Protein AF-0000000078949604 (afdb_homodimer)

Solvent-accessible surface area (backbone atoms only — not comparable to full-atom values): 16463 Å² total; per-residue (Å²): 130,80,70,76,71,76,78,78,73,69,57,43,30,54,45,29,40,46,41,52,28,78,48,48,69,62,49,49,49,43,42,29,67,28,69,56,21,53,64,53,70,84,24,41,38,33,36,76,48,23,49,36,34,51,37,34,33,69,44,71,85,50,49,61,56,48,57,46,47,39,74,45,79,75,34,92,44,87,53,38,67,62,91,55,42,50,35,31,41,26,39,29,50,61,85,26,44,62,60,48,52,51,50,22,46,77,53,67,42,45,67,74,39,70,76,45,73,48,72,50,85,65,31,33,35,37,38,32,31,34,37,50,98,78,58,38,23,41,29,44,34,24,64,45,73,48,72,73,73,72,75,82,122,131,81,71,75,71,76,78,77,74,68,58,43,29,52,47,28,42,46,43,55,30,79,48,47,67,62,48,51,49,43,42,30,66,27,69,56,21,52,65,52,68,82,25,41,37,33,35,76,50,23,51,37,34,51,37,34,33,68,44,69,84,50,50,63,56,48,57,46,48,39,74,44,79,74,34,91,44,87,53,37,68,62,90,56,42,50,35,30,41,27,39,30,50,61,85,26,44,64,59,49,52,51,50,21,47,74,52,67,42,44,67,74,39,70,75,45,74,48,73,52,84,64,32,32,34,38,37,30,31,34,37,49,99,78,59,37,23,41,29,45,33,24,64,44,72,49,74,73,73,72,75,81,122

Sequence (306 aa):
MNEPTAERRPTFGQAIQVRLVSDLKKSQAYYHTVLGCQVDDWGHAERGGMVVILQQASSPEDIRPNAPAKKRQDYPTEWEGPDHGWDTFIHVQWEDFEPLVEEIREKGGTIAIEPFSDRHGEFEFKNVYIQDPDGYHLVLGAMRKAEASANKRMNEPTAERRPTFGQAIQVRLVSDLKKSQAYYHTVLGCQVDDWGHAERGGMVVILQQASSPEDIRPNAPAKKRQDYPTEWEGPDHGWDTFIHVQWEDFEPLVEEIREKGGTIAIEPFSDRHGEFEFKNVYIQDPDGYHLVLGAMRKAEASANKR

pLDDT: mean 92.61, std 14.42, range [36.72, 98.94]

Foldseek 3Di:
DPPPPPPDDDDDDDDAAEFEDQDLVQQQCCLCQQQVFDADPQQWTDDDPHIYRYDYDPDLVVHDFDAADDFDCPPPWNGGGDPGGADAEDEDEPVCVVVSVVSNVVSPWDFPAPWDWDDIDQKIKIWTWTAGPSGHTYIYMYMDGRDPPPPPD/DPPPPPPDDDDDDDDAAEFEDQDLVQQQCCLCQQQVFDADPQQWTDDDPHIYRYDYDPDLVVHDFDAADDFDCPPPWNGGGDPGGADAEDEDEPVCVVVSVVSNVVSPWDFPADWDWDDIDQKIKIWTWTAGPSGHTYIYMYMDGRDPPPPPD

InterPro domains:
  IPR004360 Glyoxalase/fosfomycin resistance/dioxygenase domain [PF00903] (20-138)
  IPR029068 Glyoxalase/Bleomycin resistance protein/Dihydroxybiphenyl dioxygenase [G3DSA:3.10.180.10] (18-148)
  IPR029068 Glyoxalase/Bleomycin resistance protein/Dihydroxybiphenyl dioxygenase [SSF54593] (21-145)
  IPR037523 Vicinal oxygen chelate (VOC), core domain [PS51819] (11-143)

Nearest PDB structures (foldseek):
  3ey7-assembly1_B  TM=6.352E-01  e=3.459E-08  Vibrio cholerae
  1sqi-assembly1_A  TM=3.705E-01  e=2.646E-04  Rattus norvegicus
  1sqi-assembly1_B  TM=3.670E-01  e=7.298E-04  Rattus norvegicus
  8im2-assembly1_A  TM=3.651E-01  e=6.850E-04  Homo sapiens
  8jbw-assembly1_A-2  TM=3.917E-01  e=3.494E-02  Zymoseptoria tritici

Secondary structure (DSSP, 8-state):
-------PPP----EEEEEEES-HHHHHHHHHHTT--EE-TTSEEEETTEEEEEEEBSSGGG--PPPPBPP-S-SSSS----SS--SEEEE--HHHHHHHHHHHHHTT-EEEEEEEEEEETTEEEEEEEEE-TTSPEEEEEEEEE--------/-------PPP----EEEEEEES-HHHHHHHHHHTT--EE-TTSEEEETTEEEEEEEBSSGGG--PPPPBPP-S-SSSS----SS--SEEEE--HHHHHHHHHHHHHTT-EEEEEEEEEEETTEEEEEEEEE-TTSPEEEEEEEEE--------

Organism: Halalkalibacterium halodurans (strain ATCC BAA-125 / DSM 18197 / FERM 7344 / JCM 9153 / C-125) (NCBI:txid272558)

Radius of gyration: 20.97 Å; Cα contacts (8 Å, |Δi|>4): 653; chains: 2; bounding box: 50×80×60 Å

Structure (mmCIF, N/CA/C/O backbone):
data_AF-0000000078949604-model_v1
#
loop_
_entity.id
_entity.type
_entity.pdbx_description
1 polymer 'BH3932 protein'
#
loop_
_atom_site.group_PDB
_atom_site.id
_atom_site.type_symbol
_atom_site.label_atom_id
_atom_site.label_alt_id
_atom_site.label_comp_id
_atom_site.label_asym_id
_atom_site.label_entity_id
_atom_site.label_seq_id
_atom_site.pdbx_PDB_ins_code
_atom_site.Cartn_x
_atom_site.Cartn_y
_atom_site.Cartn_z
_atom_site.occupancy
_atom_site.B_iso_or_equiv
_atom_site.auth_seq_id
_atom_site.auth_comp_id
_atom_site.auth_asym_id
_atom_site.auth_atom_id
_atom_site.pdbx_PDB_model_num
ATOM 1 N N . MET A 1 1 ? -28.328 27.406 -22.453 1 37.09 1 MET A N 1
ATOM 2 C CA . MET A 1 1 ? -28.672 26.422 -21.438 1 37.09 1 MET A CA 1
ATOM 3 C C . MET A 1 1 ? -27.422 25.781 -20.844 1 37.09 1 MET A C 1
ATOM 5 O O . MET A 1 1 ? -26.594 25.25 -21.578 1 37.09 1 MET A O 1
ATOM 9 N N . ASN A 1 2 ? -26.812 26.312 -19.797 1 40.06 2 ASN A N 1
ATOM 10 C CA . ASN A 1 2 ? -25.609 25.859 -19.109 1 40.06 2 ASN A CA 1
ATOM 11 C C . ASN A 1 2 ? -25.688 24.375 -18.781 1 40.06 2 ASN A C 1
ATOM 13 O O . ASN A 1 2 ? -26.688 23.906 -18.219 1 40.06 2 ASN A O 1
ATOM 17 N N . GLU A 1 3 ? -25.312 23.484 -19.641 1 42.19 3 GLU A N 1
ATOM 18 C CA . GLU A 1 3 ? -25.266 22.062 -19.281 1 42.19 3 GLU A CA 1
ATOM 19 C C . GLU A 1 3 ? -24.922 21.875 -17.812 1 42.19 3 GLU A C 1
ATOM 21 O O . GLU A 1 3 ? -23.953 22.484 -17.312 1 42.19 3 GLU A O 1
ATOM 26 N N . PRO A 1 4 ? -25.828 21.531 -16.953 1 44.41 4 PRO A N 1
ATOM 27 C CA . PRO A 1 4 ? -25.469 21.344 -15.539 1 44.41 4 PRO A CA 1
ATOM 28 C C . PRO A 1 4 ? -24.125 20.625 -15.359 1 44.41 4 PRO A C 1
ATOM 30 O O . PRO A 1 4 ? -23.859 19.641 -16.062 1 44.41 4 PRO A O 1
ATOM 33 N N . THR A 1 5 ? -23 21.266 -15.242 1 50.09 5 THR A N 1
ATOM 34 C CA . THR A 1 5 ? -21.719 20.641 -14.953 1 50.09 5 THR A CA 1
ATOM 35 C C . THR A 1 5 ? -21.891 19.391 -14.102 1 50.09 5 THR A C 1
ATOM 37 O O . THR A 1 5 ? -22.453 19.453 -13 1 50.09 5 THR A O 1
ATOM 40 N N . ALA A 1 6 ? -22.109 18.281 -14.617 1 53.62 6 ALA A N 1
ATOM 41 C CA . ALA A 1 6 ? -22.25 17 -13.945 1 53.62 6 ALA A CA 1
ATOM 42 C C . ALA A 1 6 ? -21.469 16.969 -12.633 1 53.62 6 ALA A C 1
ATOM 44 O O . ALA A 1 6 ? -20.281 17.297 -12.609 1 53.62 6 ALA A O 1
ATOM 45 N N . GLU A 1 7 ? -22.047 17.438 -11.539 1 64.62 7 GLU A N 1
ATOM 46 C CA . GLU A 1 7 ? -21.422 17.562 -10.227 1 64.62 7 GLU A CA 1
ATOM 47 C C . GLU A 1 7 ? -20.516 16.359 -9.93 1 64.62 7 GLU A C 1
ATOM 49 O O . GLU A 1 7 ? -20.969 15.219 -9.93 1 64.62 7 GLU A O 1
ATOM 54 N N . ARG A 1 8 ? -19.266 16.422 -10.094 1 79.88 8 ARG A N 1
ATOM 55 C CA . ARG A 1 8 ? -18.266 15.367 -9.883 1 79.88 8 ARG A CA 1
ATOM 56 C C . ARG A 1 8 ? -18.375 14.797 -8.477 1 79.88 8 ARG A C 1
ATOM 58 O O . ARG A 1 8 ? -18.516 15.539 -7.504 1 79.88 8 ARG A O 1
ATOM 65 N N . ARG A 1 9 ? -18.516 13.445 -8.414 1 90.5 9 ARG A N 1
ATOM 66 C CA . ARG A 1 9 ? -18.578 12.766 -7.125 1 90.5 9 ARG A CA 1
ATOM 67 C C . ARG A 1 9 ? -17.188 12.68 -6.492 1 90.5 9 ARG A C 1
ATOM 69 O O . ARG A 1 9 ? -16.219 12.312 -7.156 1 90.5 9 ARG A O 1
ATOM 76 N N . PRO A 1 10 ? -17.125 13.141 -5.273 1 95.56 10 PRO A N 1
ATOM 77 C CA . PRO A 1 10 ? -15.852 13 -4.574 1 95.56 10 PRO A CA 1
ATOM 78 C C . PRO A 1 10 ? -15.281 11.586 -4.672 1 95.56 10 PRO A C 1
ATOM 80 O O . PRO A 1 10 ? -16.031 10.609 -4.656 1 95.56 10 PRO A O 1
ATOM 83 N N . THR A 1 11 ? -13.953 11.531 -4.844 1 96.06 11 THR A N 1
ATOM 84 C CA . THR A 1 11 ? -13.344 10.219 -4.996 1 96.06 11 THR A CA 1
ATOM 85 C C . THR A 1 11 ? -11.938 10.203 -4.414 1 96.06 11 THR A C 1
ATOM 87 O O . THR A 1 11 ? -11.414 11.242 -4.02 1 96.06 11 THR A O 1
ATOM 90 N N . PHE A 1 12 ? -11.43 8.984 -4.234 1 98.19 12 PHE A N 1
ATOM 91 C CA . PHE A 1 12 ? -10.078 8.766 -3.75 1 98.19 12 PHE A CA 1
ATOM 92 C C . PHE A 1 12 ? -9.07 8.852 -4.895 1 98.19 12 PHE A C 1
ATOM 94 O O . PHE A 1 12 ? -9.32 8.328 -5.98 1 98.19 12 PHE A O 1
ATOM 101 N N . GLY A 1 13 ? -7.965 9.57 -4.648 1 97.06 13 GLY A N 1
ATOM 102 C CA . GLY A 1 13 ? -6.828 9.445 -5.547 1 97.06 13 GLY A CA 1
ATOM 103 C C . GLY A 1 13 ? -6.027 8.172 -5.32 1 97.06 13 GLY A C 1
ATOM 104 O O . GLY A 1 13 ? -6.527 7.219 -4.723 1 97.06 13 GLY A O 1
ATOM 105 N N . GLN A 1 14 ? -4.859 8.148 -5.859 1 95.19 14 GLN A N 1
ATOM 106 C CA . GLN A 1 14 ? -3.984 6.988 -5.727 1 95.19 14 GLN A CA 1
ATOM 107 C C . GLN A 1 14 ? -3.641 6.719 -4.266 1 95.19 14 GLN A C 1
ATOM 109 O O . GLN A 1 14 ? -3.289 7.641 -3.525 1 95.19 14 GLN A O 1
ATOM 114 N N . ALA A 1 15 ? -3.805 5.477 -3.916 1 97.94 15 ALA A N 1
ATOM 115 C CA . ALA A 1 15 ? -3.357 5.051 -2.594 1 97.94 15 ALA A CA 1
ATOM 116 C C . ALA A 1 15 ? -1.87 4.711 -2.602 1 97.94 15 ALA A C 1
ATOM 118 O O . ALA A 1 15 ? -1.388 4.027 -3.506 1 97.94 15 ALA A O 1
ATOM 119 N N . ILE A 1 16 ? -1.191 5.184 -1.611 1 98.75 16 ILE A N 1
ATOM 120 C CA . ILE A 1 16 ? 0.239 4.922 -1.491 1 98.75 16 ILE A CA 1
ATOM 121 C C . ILE A 1 16 ? 0.516 4.145 -0.207 1 98.75 16 ILE A C 1
ATOM 123 O O . ILE A 1 16 ? 0.163 4.594 0.886 1 98.75 16 ILE A O 1
ATOM 127 N N . GLN A 1 17 ? 1.16 2.998 -0.413 1 98.81 17 GLN A N 1
ATOM 128 C CA . GLN A 1 17 ? 1.548 2.176 0.729 1 98.81 17 GLN A CA 1
ATOM 129 C C . GLN A 1 17 ? 2.695 2.82 1.504 1 98.81 17 GLN A C 1
ATOM 131 O O . GLN A 1 17 ? 3.686 3.25 0.912 1 98.81 17 GLN A O 1
ATOM 136 N N . VAL A 1 18 ? 2.506 2.857 2.83 1 98.81 18 VAL A N 1
ATOM 137 C CA . VAL A 1 18 ? 3.576 3.334 3.699 1 98.81 18 VAL A CA 1
ATOM 138 C C . VAL A 1 18 ? 4.352 2.145 4.262 1 98.81 18 VAL A C 1
ATOM 140 O O . VAL A 1 18 ? 3.764 1.223 4.828 1 98.81 18 VAL A O 1
ATOM 143 N N . ARG A 1 19 ? 5.633 2.203 4.117 1 98.81 19 ARG A N 1
ATOM 144 C CA . ARG A 1 19 ? 6.496 1.122 4.582 1 98.81 19 ARG A CA 1
ATOM 145 C C . ARG A 1 19 ? 7.52 1.634 5.59 1 98.81 19 ARG A C 1
ATOM 147 O O . ARG A 1 19 ? 8.312 2.527 5.281 1 98.81 19 ARG A O 1
ATOM 154 N N . LEU A 1 20 ? 7.453 1.104 6.824 1 98.88 20 LEU A N 1
ATOM 155 C CA . LEU A 1 20 ? 8.516 1.379 7.785 1 98.88 20 LEU A CA 1
ATOM 156 C C . LEU A 1 20 ? 9.75 0.531 7.488 1 98.88 20 LEU A C 1
ATOM 158 O O . LEU A 1 20 ? 9.633 -0.676 7.266 1 98.88 20 LEU A O 1
ATOM 162 N N . VAL A 1 21 ? 10.852 1.166 7.523 1 98.88 21 VAL A N 1
ATOM 163 C CA . VAL A 1 21 ? 12.094 0.47 7.211 1 98.88 21 VAL A CA 1
ATOM 164 C C . VAL A 1 21 ? 13.109 0.689 8.328 1 98.88 21 VAL A C 1
ATOM 166 O O . VAL A 1 21 ? 13.039 1.684 9.055 1 98.88 21 VAL A O 1
ATOM 169 N N . SER A 1 22 ? 14.062 -0.201 8.477 1 98.69 22 SER A N 1
ATOM 170 C CA . SER A 1 22 ? 15.023 -0.167 9.578 1 98.69 22 SER A CA 1
ATOM 171 C C . SER A 1 22 ? 16.109 0.876 9.328 1 98.69 22 SER A C 1
ATOM 173 O O . SER A 1 22 ? 16.672 1.428 10.273 1 98.69 22 SER A O 1
ATOM 175 N N . ASP A 1 23 ? 16.5 1.081 8.133 1 98.38 23 ASP A N 1
ATOM 176 C CA . ASP A 1 23 ? 17.484 2.055 7.676 1 98.38 23 ASP A CA 1
ATOM 177 C C . ASP A 1 23 ? 17.016 2.75 6.398 1 98.38 23 ASP A C 1
ATOM 179 O O . ASP A 1 23 ? 17.125 2.188 5.309 1 98.38 23 ASP A O 1
ATOM 183 N N . LEU A 1 24 ? 16.562 3.988 6.516 1 98.44 24 LEU A N 1
ATOM 184 C CA . LEU A 1 24 ? 15.891 4.699 5.43 1 98.44 24 LEU A CA 1
ATOM 185 C C . LEU A 1 24 ? 16.844 4.902 4.254 1 98.44 24 LEU A C 1
ATOM 187 O O . LEU A 1 24 ? 16.469 4.672 3.102 1 98.44 24 LEU A O 1
ATOM 191 N N . LYS A 1 25 ? 18.031 5.32 4.52 1 98.19 25 LYS A N 1
ATOM 192 C CA . LYS A 1 25 ? 18.984 5.582 3.447 1 98.19 25 LYS A CA 1
ATOM 193 C C . LYS A 1 25 ? 19.297 4.309 2.666 1 98.19 25 LYS A C 1
ATOM 195 O O . LYS A 1 25 ? 19.375 4.332 1.437 1 98.19 25 LYS A O 1
ATOM 200 N N . LYS A 1 26 ? 19.5 3.217 3.336 1 98.5 26 LYS A N 1
ATOM 201 C CA . LYS A 1 26 ? 19.75 1.937 2.682 1 98.5 26 LYS A CA 1
ATOM 202 C C . LYS A 1 26 ? 18.562 1.522 1.812 1 98.5 26 LYS A C 1
ATOM 204 O O . LYS A 1 26 ? 18.75 1.049 0.689 1 98.5 26 LYS A O 1
ATOM 209 N N . SER A 1 27 ? 17.406 1.663 2.371 1 98.81 27 SER A N 1
ATOM 210 C CA . SER A 1 27 ? 16.203 1.312 1.61 1 98.81 27 SER A CA 1
ATOM 211 C C . SER A 1 27 ? 16.047 2.213 0.389 1 98.81 27 SER A C 1
ATOM 213 O O . SER A 1 27 ? 15.742 1.733 -0.705 1 98.81 27 SER A O 1
ATOM 215 N N . GLN A 1 28 ? 16.188 3.494 0.578 1 98.69 28 GLN A N 1
ATOM 216 C CA . GLN A 1 28 ? 16.109 4.422 -0.544 1 98.69 28 GLN A CA 1
ATOM 217 C C . GLN A 1 28 ? 17.094 4.047 -1.644 1 98.69 28 GLN A C 1
ATOM 219 O O . GLN A 1 28 ? 16.75 4.062 -2.826 1 98.69 28 GLN A O 1
ATOM 224 N N . ALA A 1 29 ? 18.297 3.703 -1.265 1 98.75 29 ALA A N 1
ATOM 225 C CA . ALA A 1 29 ? 19.328 3.289 -2.229 1 98.75 29 ALA A CA 1
ATOM 226 C C . ALA A 1 29 ? 18.906 2.016 -2.957 1 98.75 29 ALA A C 1
ATOM 228 O O . ALA A 1 29 ? 19.047 1.911 -4.176 1 98.75 29 ALA A O 1
ATOM 229 N N . TYR A 1 30 ? 18.406 1.048 -2.242 1 98.88 30 TYR A N 1
ATOM 230 C CA . TYR A 1 30 ? 17.953 -0.205 -2.836 1 98.88 30 TYR A CA 1
ATOM 231 C C . TYR A 1 30 ? 16.844 0.043 -3.844 1 98.88 30 TYR A C 1
ATOM 233 O O . TYR A 1 30 ? 16.906 -0.437 -4.98 1 98.88 30 TYR A O 1
ATOM 241 N N . TYR A 1 31 ? 15.805 0.805 -3.43 1 98.94 31 TYR A N 1
ATOM 242 C CA . TYR A 1 31 ? 14.664 1.062 -4.309 1 98.94 31 TYR A CA 1
ATOM 243 C C . TYR A 1 31 ? 15.094 1.849 -5.543 1 98.94 31 TYR A C 1
ATOM 245 O O . TYR A 1 31 ? 14.555 1.652 -6.633 1 98.94 31 TYR A O 1
ATOM 253 N N . HIS A 1 32 ? 16.047 2.688 -5.371 1 98.81 32 HIS A N 1
ATOM 254 C CA . HIS A 1 32 ? 16.562 3.459 -6.5 1 98.81 32 HIS A CA 1
ATOM 255 C C . HIS A 1 32 ? 17.406 2.592 -7.422 1 98.81 32 HIS A C 1
ATOM 257 O O . HIS A 1 32 ? 17.109 2.469 -8.609 1 98.81 32 HIS A O 1
ATOM 263 N N . THR A 1 33 ? 18.406 1.891 -6.922 1 98.75 33 THR A N 1
ATOM 264 C CA . THR A 1 33 ? 19.438 1.23 -7.723 1 98.75 33 THR A CA 1
ATOM 265 C C . THR A 1 33 ? 18.953 -0.137 -8.195 1 98.75 33 THR A C 1
ATOM 267 O O . THR A 1 33 ? 19.203 -0.532 -9.336 1 98.75 33 THR A O 1
ATOM 270 N N . VAL A 1 34 ? 18.234 -0.849 -7.355 1 98.81 34 VAL A N 1
ATOM 271 C CA . VAL A 1 34 ? 17.875 -2.23 -7.656 1 98.81 34 VAL A CA 1
ATOM 272 C C . VAL A 1 34 ? 16.516 -2.273 -8.344 1 98.81 34 VAL A C 1
ATOM 274 O O . VAL A 1 34 ? 16.344 -2.943 -9.359 1 98.81 34 VAL A O 1
ATOM 277 N N . LEU A 1 35 ? 15.578 -1.476 -7.793 1 98.62 35 LEU A N 1
ATOM 278 C CA . LEU A 1 35 ? 14.219 -1.555 -8.336 1 98.62 35 LEU A CA 1
ATOM 279 C C . LEU A 1 35 ? 14 -0.49 -9.406 1 98.62 35 LEU A C 1
ATOM 281 O O . LEU A 1 35 ? 12.969 -0.487 -10.078 1 98.62 35 LEU A O 1
ATOM 285 N N . GLY A 1 36 ? 14.898 0.438 -9.523 1 98.38 36 GLY A N 1
ATOM 286 C CA . GLY A 1 36 ? 14.828 1.426 -10.586 1 98.38 36 GLY A CA 1
ATOM 287 C C . GLY A 1 36 ? 13.844 2.543 -10.297 1 98.38 36 GLY A C 1
ATOM 288 O O . GLY A 1 36 ? 13.352 3.195 -11.227 1 98.38 36 GLY A O 1
ATOM 289 N N . CYS A 1 37 ? 13.57 2.807 -9.094 1 98.75 37 CYS A N 1
ATOM 290 C CA . CYS A 1 37 ? 12.625 3.85 -8.719 1 98.75 37 CYS A CA 1
ATOM 291 C C . CYS A 1 37 ? 13.297 5.215 -8.695 1 98.75 37 CYS A C 1
ATOM 293 O O . CYS A 1 37 ? 14.484 5.324 -8.375 1 98.75 37 CYS A O 1
ATOM 295 N N . GLN A 1 38 ? 12.461 6.172 -9.078 1 98.75 38 GLN A N 1
ATOM 296 C CA . GLN A 1 38 ? 12.789 7.516 -8.617 1 98.75 38 GLN A CA 1
ATOM 297 C C . GLN A 1 38 ? 12.477 7.684 -7.133 1 98.75 38 GLN A C 1
ATOM 299 O O . GLN A 1 38 ? 11.375 7.348 -6.684 1 98.75 38 GLN A O 1
ATOM 304 N N . VAL A 1 39 ? 13.453 8.164 -6.395 1 98.62 39 VAL A N 1
ATOM 305 C CA . VAL A 1 39 ? 13.297 8.32 -4.953 1 98.62 39 VAL A CA 1
ATOM 306 C C . VAL A 1 39 ? 13.5 9.789 -4.566 1 98.62 39 VAL A C 1
ATOM 308 O O . VAL A 1 39 ? 14.43 10.438 -5.043 1 98.62 39 VAL A O 1
ATOM 311 N N . ASP A 1 40 ? 12.57 10.336 -3.713 1 97.69 40 ASP A N 1
ATOM 312 C CA . ASP A 1 40 ? 12.719 11.727 -3.312 1 97.69 40 ASP A CA 1
ATOM 313 C C . ASP A 1 40 ? 12.906 11.852 -1.802 1 97.69 40 ASP A C 1
ATOM 315 O O . ASP A 1 40 ? 12.914 10.844 -1.089 1 97.69 40 ASP A O 1
ATOM 319 N N . ASP A 1 41 ? 13.086 13.094 -1.326 1 95.31 41 ASP A N 1
ATOM 320 C CA . ASP A 1 41 ? 13.414 13.336 0.075 1 95.31 41 ASP A CA 1
ATOM 321 C C . ASP A 1 41 ? 12.164 13.273 0.953 1 95.31 41 ASP A C 1
ATOM 323 O O . ASP A 1 41 ? 12.258 13.32 2.182 1 95.31 41 ASP A O 1
ATOM 327 N N . TRP A 1 42 ? 11.023 13.125 0.41 1 94.25 42 TRP A N 1
ATOM 328 C CA . TRP A 1 42 ? 9.789 12.953 1.174 1 94.25 42 TRP A CA 1
ATOM 329 C C . TRP A 1 42 ? 9.57 11.484 1.523 1 94.25 42 TRP A C 1
ATOM 331 O O . TRP A 1 42 ? 8.68 11.156 2.316 1 94.25 42 TRP A O 1
ATOM 341 N N . GLY A 1 43 ? 10.391 10.633 0.923 1 96.62 43 GLY A N 1
ATOM 342 C CA . GLY A 1 43 ? 10.289 9.203 1.188 1 96.62 43 GLY A CA 1
ATOM 343 C C . GLY A 1 43 ? 9.578 8.445 0.089 1 96.62 43 GLY A C 1
ATOM 344 O O . GLY A 1 43 ? 9.359 7.234 0.203 1 96.62 43 GLY A O 1
ATOM 345 N N . HIS A 1 44 ? 9.234 9.109 -1.004 1 98.5 44 HIS A N 1
ATOM 346 C CA . HIS A 1 44 ? 8.547 8.445 -2.104 1 98.5 44 HIS A CA 1
ATOM 347 C C . HIS A 1 44 ? 9.523 7.652 -2.965 1 98.5 44 HIS A C 1
ATOM 349 O O . HIS A 1 44 ? 10.594 8.148 -3.311 1 98.5 44 HIS A O 1
ATOM 355 N N . ALA A 1 45 ? 9.203 6.465 -3.283 1 98.88 45 ALA A N 1
ATOM 356 C CA . ALA A 1 45 ? 9.844 5.656 -4.316 1 98.88 45 ALA A CA 1
ATOM 357 C C . ALA A 1 45 ? 8.852 5.293 -5.418 1 98.88 45 ALA A C 1
ATOM 359 O O . ALA A 1 45 ? 7.84 4.645 -5.16 1 98.88 45 ALA A O 1
ATOM 360 N N . GLU A 1 46 ? 9.211 5.699 -6.664 1 98.69 46 GLU A N 1
ATOM 361 C CA . GLU A 1 46 ? 8.227 5.582 -7.738 1 98.69 46 GLU A CA 1
ATOM 362 C C . GLU A 1 46 ? 8.859 5 -9 1 98.69 46 GLU A C 1
ATOM 364 O O . GLU A 1 46 ? 9.969 5.375 -9.375 1 98.69 46 GLU A O 1
ATOM 369 N N . ARG A 1 47 ? 8.234 4.078 -9.578 1 98.5 47 ARG A N 1
ATOM 370 C CA . ARG A 1 47 ? 8.555 3.557 -10.906 1 98.5 47 ARG A CA 1
ATOM 371 C C . ARG A 1 47 ? 7.289 3.111 -11.633 1 98.5 47 ARG A C 1
ATOM 373 O O . ARG A 1 47 ? 6.613 2.176 -11.203 1 98.5 47 ARG A O 1
ATOM 380 N N . GLY A 1 48 ? 7.039 3.777 -12.797 1 97.56 48 GLY A N 1
ATOM 381 C CA . GLY A 1 48 ? 5.793 3.479 -13.477 1 97.56 48 GLY A CA 1
ATOM 382 C C . GLY A 1 48 ? 4.566 3.758 -12.633 1 97.56 48 GLY A C 1
ATOM 383 O O . GLY A 1 48 ? 4.41 4.859 -12.102 1 97.56 48 GLY A O 1
ATOM 384 N N . GLY A 1 49 ? 3.73 2.771 -12.484 1 97.31 49 GLY A N 1
ATOM 385 C CA . GLY A 1 49 ? 2.514 2.92 -11.703 1 97.31 49 GLY A CA 1
ATOM 386 C C . GLY A 1 49 ? 2.709 2.625 -10.227 1 97.31 49 GLY A C 1
ATOM 387 O O . GLY A 1 49 ? 1.778 2.762 -9.438 1 97.31 49 GLY A O 1
ATOM 388 N N . MET A 1 50 ? 3.891 2.301 -9.836 1 98.19 50 MET A N 1
ATOM 389 C CA . MET A 1 50 ? 4.156 1.97 -8.438 1 98.19 50 MET A CA 1
ATOM 390 C C . MET A 1 50 ? 4.652 3.193 -7.676 1 98.19 50 MET A C 1
ATOM 392 O O . MET A 1 50 ? 5.574 3.875 -8.117 1 98.19 50 MET A O 1
ATOM 396 N N . VAL A 1 51 ? 4.059 3.408 -6.523 1 98.38 51 VAL A N 1
ATOM 397 C CA . VAL A 1 51 ? 4.598 4.363 -5.562 1 98.38 51 VAL A CA 1
ATOM 398 C C . VAL A 1 51 ? 4.469 3.801 -4.148 1 98.38 51 VAL A C 1
ATOM 400 O O . VAL A 1 51 ? 3.447 3.205 -3.801 1 98.38 51 VAL A O 1
ATOM 403 N N . VAL A 1 52 ? 5.504 3.895 -3.389 1 98.81 52 VAL A N 1
ATOM 404 C CA . VAL A 1 52 ? 5.484 3.607 -1.957 1 98.81 52 VAL A CA 1
ATOM 405 C C . VAL A 1 52 ? 6.125 4.762 -1.189 1 98.81 52 VAL A C 1
ATOM 407 O O . VAL A 1 52 ? 6.93 5.516 -1.743 1 98.81 52 VAL A O 1
ATOM 410 N N . ILE A 1 53 ? 5.688 4.949 0.029 1 98.81 53 ILE A N 1
ATOM 411 C CA . ILE A 1 53 ? 6.34 5.879 0.944 1 98.81 53 ILE A CA 1
ATOM 412 C C . ILE A 1 53 ? 7.207 5.105 1.933 1 98.81 53 ILE A C 1
ATOM 414 O O . ILE A 1 53 ? 6.707 4.266 2.682 1 98.81 53 ILE A O 1
ATOM 418 N N . LEU A 1 54 ? 8.484 5.359 1.896 1 98.81 54 LEU A N 1
ATOM 419 C CA . LEU A 1 54 ? 9.43 4.781 2.842 1 98.81 54 LEU A CA 1
ATOM 420 C C . LEU A 1 54 ? 9.641 5.707 4.035 1 98.81 54 LEU A C 1
ATOM 422 O O . LEU A 1 54 ? 9.914 6.898 3.863 1 98.81 54 LEU A O 1
ATOM 426 N N . GLN A 1 55 ? 9.508 5.156 5.223 1 98.69 55 GLN A N 1
ATOM 427 C CA . GLN A 1 55 ? 9.734 5.934 6.438 1 98.69 55 GLN A CA 1
ATOM 428 C C . GLN A 1 55 ? 10.641 5.188 7.41 1 98.69 55 GLN A C 1
ATOM 430 O O . GLN A 1 55 ? 10.555 3.963 7.527 1 98.69 55 GLN A O 1
ATOM 435 N N . GLN A 1 56 ? 11.414 5.934 8.102 1 98.75 56 GLN A N 1
ATOM 436 C CA . GLN A 1 56 ? 12.297 5.348 9.102 1 98.75 56 GLN A CA 1
ATOM 437 C C . GLN A 1 56 ? 11.508 4.832 10.305 1 98.75 56 GLN A C 1
ATOM 439 O O . GLN A 1 56 ? 10.75 5.582 10.922 1 98.75 56 GLN A O 1
ATOM 444 N N . ALA A 1 57 ? 11.734 3.588 10.602 1 98.75 57 ALA A N 1
ATOM 445 C CA . ALA A 1 57 ? 11.109 3.023 11.789 1 98.75 57 ALA A CA 1
ATOM 446 C C . ALA A 1 57 ? 11.766 3.553 13.062 1 98.75 57 ALA A C 1
ATOM 448 O O . ALA A 1 57 ? 12.969 3.846 13.07 1 98.75 57 ALA A O 1
ATOM 449 N N . SER A 1 58 ? 10.969 3.645 14.141 1 98.38 58 SER A N 1
ATOM 450 C CA . SER A 1 58 ? 11.516 4.031 15.438 1 98.38 58 SER A CA 1
ATOM 451 C C . SER A 1 58 ? 12.289 2.885 16.078 1 98.38 58 SER A C 1
ATOM 453 O O . SER A 1 58 ? 13.242 3.111 16.828 1 98.38 58 SER A O 1
ATOM 455 N N . SER A 1 59 ? 11.867 1.657 15.781 1 97.81 59 SER A N 1
ATOM 456 C CA . SER A 1 59 ? 12.477 0.444 16.312 1 97.81 59 SER A CA 1
ATOM 457 C C . SER A 1 59 ? 12.445 -0.687 15.297 1 97.81 59 SER A C 1
ATOM 459 O O . SER A 1 59 ? 11.562 -0.733 14.438 1 97.81 59 SER A O 1
ATOM 461 N N . PRO A 1 60 ? 13.422 -1.591 15.391 1 96.31 60 PRO A N 1
ATOM 462 C CA . PRO A 1 60 ? 13.398 -2.736 14.477 1 96.31 60 PRO A CA 1
ATOM 463 C C . PRO A 1 60 ? 12.109 -3.549 14.578 1 96.31 60 PRO A C 1
ATOM 465 O O . PRO A 1 60 ? 11.695 -4.168 13.602 1 96.31 60 PRO A O 1
ATOM 468 N N . GLU A 1 61 ? 11.492 -3.527 15.734 1 96.69 61 GLU A N 1
ATOM 469 C CA . GLU A 1 61 ? 10.281 -4.301 15.969 1 96.69 61 GLU A CA 1
ATOM 470 C C . GLU A 1 61 ? 9.102 -3.723 15.195 1 96.69 61 GLU A C 1
ATOM 472 O O . GLU A 1 61 ? 8.062 -4.371 15.062 1 96.69 61 GLU A O 1
ATOM 477 N N . ASP A 1 62 ? 9.25 -2.518 14.695 1 98.25 62 ASP A N 1
ATOM 478 C CA . ASP A 1 62 ? 8.188 -1.851 13.953 1 98.25 62 ASP A CA 1
ATOM 479 C C . ASP A 1 62 ? 8.164 -2.303 12.492 1 98.25 62 ASP A C 1
ATOM 481 O O . ASP A 1 62 ? 7.227 -1.994 11.758 1 98.25 62 ASP A O 1
ATOM 485 N N . ILE A 1 63 ? 9.219 -3.021 12.07 1 98.25 63 ILE A N 1
ATOM 486 C CA . ILE A 1 63 ? 9.281 -3.586 10.727 1 98.25 63 ILE A CA 1
ATOM 487 C C . ILE A 1 63 ? 8.461 -4.875 10.664 1 98.25 63 ILE A C 1
ATOM 489 O O . ILE A 1 63 ? 8.836 -5.883 11.266 1 98.25 63 ILE A O 1
ATOM 493 N N . ARG A 1 64 ? 7.41 -4.844 9.844 1 95.5 64 ARG A N 1
ATOM 494 C CA . ARG A 1 64 ? 6.422 -5.91 9.992 1 95.5 64 ARG A CA 1
ATOM 495 C C . ARG A 1 64 ? 5.941 -6.398 8.633 1 95.5 64 ARG A C 1
ATOM 497 O O . ARG A 1 64 ? 4.758 -6.289 8.312 1 95.5 64 ARG A O 1
ATOM 504 N N . PRO A 1 65 ? 6.816 -7.09 7.898 1 98.44 65 PRO A N 1
ATOM 505 C CA . PRO A 1 65 ? 6.332 -7.746 6.68 1 98.44 65 PRO A CA 1
ATOM 506 C C . PRO A 1 65 ? 5.219 -8.75 6.953 1 98.44 65 PRO A C 1
ATOM 508 O O . PRO A 1 65 ? 5.172 -9.344 8.031 1 98.44 65 PRO A O 1
ATOM 511 N N . ASN A 1 66 ? 4.391 -8.93 5.969 1 98.75 66 ASN A N 1
ATOM 512 C CA . ASN A 1 66 ? 3.244 -9.812 6.125 1 98.75 66 ASN A CA 1
ATOM 513 C C . ASN A 1 66 ? 3.676 -11.273 6.246 1 98.75 66 ASN A C 1
ATOM 515 O O . ASN A 1 66 ? 4.586 -11.719 5.543 1 98.75 66 ASN A O 1
ATOM 519 N N . ALA A 1 67 ? 3 -12.008 7.172 1 98.5 67 ALA A N 1
ATOM 520 C CA . ALA A 1 67 ? 3.021 -13.469 7.148 1 98.5 67 ALA A CA 1
ATOM 521 C C . ALA A 1 67 ? 2.176 -14.008 6 1 98.5 67 ALA A C 1
ATOM 523 O O . ALA A 1 67 ? 1.396 -13.273 5.395 1 98.5 67 ALA A O 1
ATOM 524 N N . PRO A 1 68 ? 2.361 -15.297 5.637 1 98.44 68 PRO A N 1
ATOM 525 C CA . PRO A 1 68 ? 1.431 -15.883 4.668 1 98.44 68 PRO A CA 1
ATOM 526 C C . PRO A 1 68 ? -0.025 -15.797 5.121 1 98.44 68 PRO A C 1
ATOM 528 O O . PRO A 1 68 ? -0.317 -15.961 6.309 1 98.44 68 PRO A O 1
ATOM 531 N N . ALA A 1 69 ? -0.877 -15.5 4.223 1 98.56 69 ALA A N 1
ATOM 532 C CA . ALA A 1 69 ? -2.307 -15.43 4.516 1 98.56 69 ALA A CA 1
ATOM 533 C C . ALA A 1 69 ? -2.891 -16.812 4.738 1 98.56 69 ALA A C 1
ATOM 535 O O . ALA A 1 69 ? -2.318 -17.812 4.293 1 98.56 69 ALA A O 1
ATOM 536 N N . LYS A 1 70 ? -4.016 -16.828 5.395 1 98.5 70 LYS A N 1
ATOM 537 C CA . LYS A 1 70 ? -4.773 -18.078 5.508 1 98.5 70 LYS A CA 1
ATOM 538 C C . LYS A 1 70 ? -5.309 -18.516 4.152 1 98.5 70 LYS A C 1
ATOM 540 O O . LYS A 1 70 ? -5.824 -17.703 3.383 1 98.5 70 LYS A O 1
ATOM 545 N N . LYS A 1 71 ? -5.227 -19.781 3.916 1 98 71 LYS A N 1
ATOM 546 C CA . LYS A 1 71 ? -5.832 -20.328 2.701 1 98 71 LYS A CA 1
ATOM 547 C C . LYS A 1 71 ? -7.355 -20.266 2.777 1 98 71 LYS A C 1
ATOM 549 O O . LYS A 1 71 ? -7.934 -20.391 3.861 1 98 71 LYS A O 1
ATOM 554 N N . ARG A 1 72 ? -7.934 -20.031 1.631 1 95.94 72 ARG A N 1
ATOM 555 C CA . ARG A 1 72 ? -9.391 -20.078 1.591 1 95.94 72 ARG A CA 1
ATOM 556 C C . ARG A 1 72 ? -9.883 -20.734 0.305 1 95.94 72 ARG A C 1
ATOM 558 O O . ARG A 1 72 ? -9.195 -20.703 -0.717 1 95.94 72 ARG A O 1
ATOM 565 N N . GLN A 1 73 ? -11.117 -21.25 0.342 1 94.38 73 GLN A N 1
ATOM 566 C CA . GLN A 1 73 ? -11.656 -22.031 -0.777 1 94.38 73 GLN A CA 1
ATOM 567 C C . GLN A 1 73 ? -12.703 -21.234 -1.543 1 94.38 73 GLN A C 1
ATOM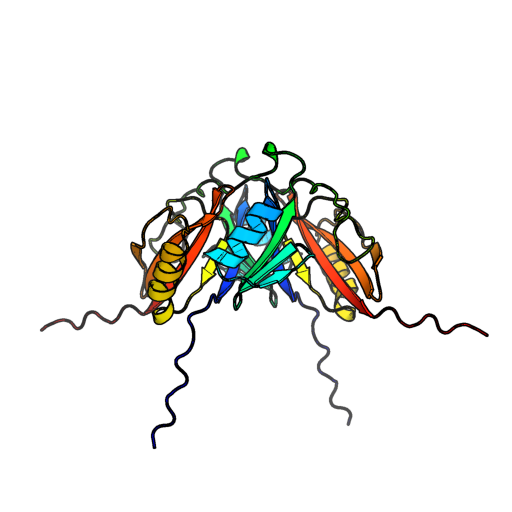 569 O O . GLN A 1 73 ? -13.242 -21.703 -2.543 1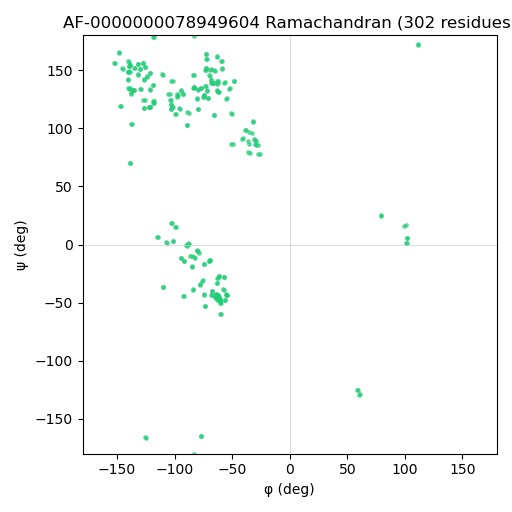 94.38 73 GLN A O 1
ATOM 574 N N . ASP A 1 74 ? -12.93 -20.031 -1.128 1 93.44 74 ASP A N 1
ATOM 575 C CA . ASP A 1 74 ? -14.039 -19.312 -1.735 1 93.44 74 ASP A CA 1
ATOM 576 C C . ASP A 1 74 ? -13.539 -18.281 -2.752 1 93.44 74 ASP A C 1
ATOM 578 O O . ASP A 1 74 ? -14.25 -17.328 -3.088 1 93.44 74 ASP A O 1
ATOM 582 N N . TYR A 1 75 ? -12.312 -18.422 -3.225 1 94.25 75 TYR A N 1
ATOM 583 C CA . TYR A 1 75 ? -11.891 -17.656 -4.391 1 94.25 75 TYR A CA 1
ATOM 584 C C . TYR A 1 75 ? -12.711 -18.031 -5.617 1 94.25 75 TYR A C 1
ATOM 586 O O . TYR A 1 75 ? -13.328 -19.094 -5.656 1 94.25 75 TYR A O 1
ATOM 594 N N . PRO A 1 76 ? -12.695 -17.172 -6.602 1 92.94 76 PRO A N 1
ATOM 595 C CA . PRO A 1 76 ? -13.531 -17.422 -7.777 1 92.94 76 PRO A CA 1
ATOM 596 C C . PRO A 1 76 ? -13.039 -18.609 -8.609 1 92.94 76 PRO A C 1
ATOM 598 O O . PRO A 1 76 ? -13.758 -19.078 -9.492 1 92.94 76 PRO A O 1
ATOM 601 N N . THR A 1 77 ? -11.859 -19.078 -8.367 1 92.44 77 THR A N 1
ATOM 602 C CA . THR A 1 77 ? -11.289 -20.266 -9.016 1 92.44 77 THR A CA 1
ATOM 603 C C . THR A 1 77 ? -10.82 -21.281 -7.984 1 92.44 77 THR A C 1
ATOM 605 O O . THR A 1 77 ? -11.18 -21.188 -6.809 1 92.44 77 THR A O 1
ATOM 608 N N . GLU A 1 78 ? -10.031 -22.25 -8.461 1 92.69 78 GLU A N 1
ATOM 609 C CA . GLU A 1 78 ? -9.5 -23.281 -7.566 1 92.69 78 GLU A CA 1
ATOM 610 C C . GLU A 1 78 ? -8.305 -22.766 -6.773 1 92.69 78 GLU A C 1
ATOM 612 O O . GLU A 1 78 ? -7.801 -23.453 -5.883 1 92.69 78 GLU A O 1
ATOM 617 N N . TRP A 1 79 ? -7.871 -21.562 -7.121 1 92.88 79 TRP A N 1
ATOM 618 C CA . TRP A 1 79 ? -6.789 -20.953 -6.352 1 92.88 79 TRP A CA 1
ATOM 619 C C . TRP A 1 79 ? -7.207 -20.734 -4.902 1 92.88 79 TRP A C 1
ATOM 621 O O . TRP A 1 79 ? -8.336 -20.312 -4.633 1 92.88 79 TRP A O 1
ATOM 631 N N . GLU A 1 80 ? -6.242 -20.984 -3.951 1 95.56 80 GLU A N 1
ATOM 632 C CA . GLU A 1 80 ? -6.598 -20.875 -2.539 1 95.56 80 GLU A CA 1
ATOM 633 C C . GLU A 1 80 ? -5.832 -19.734 -1.866 1 95.56 80 GLU A C 1
ATOM 635 O O . GLU A 1 80 ? -5.895 -19.578 -0.646 1 95.56 80 GLU A O 1
ATOM 640 N N . GLY A 1 81 ? -5.098 -18.969 -2.664 1 94.88 81 GLY A N 1
ATOM 641 C CA . GLY A 1 81 ? -4.277 -17.906 -2.117 1 94.88 81 GLY A CA 1
ATOM 642 C C . GLY A 1 81 ? -2.789 -18.172 -2.236 1 94.88 81 GLY A C 1
ATOM 643 O O . GLY A 1 81 ? -2.379 -19.25 -2.652 1 94.88 81 GLY A O 1
ATOM 644 N N . PRO A 1 82 ? -2.041 -17.234 -1.926 1 95.81 82 PRO A N 1
ATOM 645 C CA . PRO A 1 82 ? -0.593 -17.391 -2.094 1 95.81 82 PRO A CA 1
ATOM 646 C C . PRO A 1 82 ? 0.025 -18.328 -1.065 1 95.81 82 PRO A C 1
ATOM 648 O O . PRO A 1 82 ? -0.437 -18.391 0.076 1 95.81 82 PRO A O 1
ATOM 651 N N . ASP A 1 83 ? 1.077 -18.938 -1.467 1 96.12 83 ASP A N 1
ATOM 652 C CA . ASP A 1 83 ? 1.784 -19.875 -0.59 1 96.12 83 ASP A CA 1
ATOM 653 C C . ASP A 1 83 ? 2.77 -19.125 0.313 1 96.12 83 ASP A C 1
ATOM 655 O O . ASP A 1 83 ? 3.248 -19.688 1.305 1 96.12 83 ASP A O 1
ATOM 659 N N . HIS A 1 84 ? 3.115 -17.938 -0.054 1 97.75 84 HIS A N 1
ATOM 660 C CA . HIS A 1 84 ? 4.098 -17.141 0.667 1 97.75 84 HIS A CA 1
ATOM 661 C C . HIS A 1 84 ? 3.531 -15.781 1.045 1 97.75 84 HIS A C 1
ATOM 663 O O . HIS A 1 84 ? 2.588 -15.297 0.411 1 97.75 84 HIS A O 1
ATOM 669 N N . GLY A 1 85 ? 4.074 -15.234 2.121 1 98.31 85 GLY A N 1
ATOM 670 C CA . GLY A 1 85 ? 3.695 -13.875 2.465 1 98.31 85 GLY A CA 1
ATOM 671 C C . GLY A 1 85 ? 4.09 -12.859 1.405 1 98.31 85 GLY A C 1
ATOM 672 O O . GLY A 1 85 ? 5.168 -12.961 0.815 1 98.31 85 GLY A O 1
ATOM 673 N N . TRP A 1 86 ? 3.211 -11.93 1.126 1 98.69 86 TRP A N 1
ATOM 674 C CA . TRP A 1 86 ? 3.494 -10.828 0.207 1 98.69 86 TRP A CA 1
ATOM 675 C C . TRP A 1 86 ? 2.924 -9.516 0.733 1 98.69 86 TRP A C 1
ATOM 677 O O . TRP A 1 86 ? 1.945 -9.516 1.485 1 98.69 86 TRP A O 1
ATOM 687 N N . ASP A 1 87 ? 3.617 -8.461 0.408 1 98.88 87 ASP A N 1
ATOM 688 C CA . ASP A 1 87 ? 3.268 -7.16 0.962 1 98.88 87 ASP A CA 1
ATOM 689 C C . ASP A 1 87 ? 2.68 -6.246 -0.112 1 98.88 87 ASP A C 1
ATOM 691 O O . ASP A 1 87 ? 1.844 -5.391 0.183 1 98.88 87 ASP A O 1
ATOM 695 N N . THR A 1 88 ? 3.184 -6.355 -1.275 1 98.88 88 THR A N 1
ATOM 696 C CA . THR A 1 88 ? 2.803 -5.539 -2.424 1 98.88 88 THR A CA 1
ATOM 697 C C . THR A 1 88 ? 2.693 -6.398 -3.682 1 98.88 88 THR A C 1
ATOM 699 O O . THR A 1 88 ? 3.564 -7.23 -3.949 1 98.88 88 THR A O 1
ATOM 702 N N . PHE A 1 89 ? 1.632 -6.254 -4.352 1 98.75 89 PHE A N 1
ATOM 703 C CA . PHE A 1 89 ? 1.508 -6.848 -5.676 1 98.75 89 PHE A CA 1
ATOM 704 C C . PHE A 1 89 ? 1.622 -5.785 -6.762 1 98.75 89 PHE A C 1
ATOM 706 O O . PHE A 1 89 ? 0.975 -4.738 -6.68 1 98.75 89 PHE A O 1
ATOM 713 N N . ILE A 1 90 ? 2.445 -6.031 -7.695 1 98.69 90 ILE A N 1
ATOM 714 C CA . ILE A 1 90 ? 2.646 -5.109 -8.812 1 98.69 90 ILE A CA 1
ATOM 715 C C . ILE A 1 90 ? 2.348 -5.82 -10.125 1 98.69 90 ILE A C 1
ATOM 717 O O . ILE A 1 90 ? 3.061 -6.75 -10.516 1 98.69 90 ILE A O 1
ATOM 721 N N . HIS A 1 91 ? 1.404 -5.309 -10.773 1 96.88 91 HIS A N 1
ATOM 722 C CA . HIS A 1 91 ? 1.114 -5.836 -12.102 1 96.88 91 HIS A CA 1
ATOM 723 C C . HIS A 1 91 ? 2.172 -5.402 -13.109 1 96.88 91 HIS A C 1
ATOM 725 O O . HIS A 1 91 ? 2.598 -4.246 -13.109 1 96.88 91 HIS A O 1
ATOM 731 N N . VAL A 1 92 ? 2.566 -6.336 -13.906 1 98.12 92 VAL A N 1
ATOM 732 C CA . VAL A 1 92 ? 3.422 -5.984 -15.031 1 98.12 92 VAL A CA 1
ATOM 733 C C . VAL A 1 92 ? 2.881 -6.625 -16.312 1 98.12 92 VAL A C 1
ATOM 735 O O . VAL A 1 92 ? 2.125 -7.598 -16.25 1 98.12 92 VAL A O 1
ATOM 738 N N . GLN A 1 93 ? 3.221 -6.027 -17.391 1 97 93 GLN A N 1
ATOM 739 C CA . GLN A 1 93 ? 2.85 -6.656 -18.656 1 97 93 GLN A CA 1
ATOM 740 C C . GLN A 1 93 ? 3.582 -7.98 -18.844 1 97 93 GLN A C 1
ATOM 742 O O . GLN A 1 93 ? 4.715 -8.141 -18.391 1 97 93 GLN A O 1
ATOM 747 N N . TRP A 1 94 ? 2.898 -8.852 -19.547 1 96.62 94 TRP A N 1
ATOM 748 C CA . TRP A 1 94 ? 3.459 -10.18 -19.766 1 96.62 94 TRP A CA 1
ATOM 749 C C . TRP A 1 94 ? 4.852 -10.086 -20.391 1 96.62 94 TRP A C 1
ATOM 751 O O . TRP A 1 94 ? 5.785 -10.75 -19.938 1 96.62 94 TRP A O 1
ATOM 761 N N . GLU A 1 95 ? 5.035 -9.219 -21.359 1 96 95 GLU A N 1
ATOM 762 C CA . GLU A 1 95 ? 6.293 -9.094 -22.094 1 96 95 GLU A CA 1
ATOM 763 C C . GLU A 1 95 ? 7.355 -8.398 -21.25 1 96 95 GLU A C 1
ATOM 765 O O . GLU A 1 95 ? 8.547 -8.477 -21.562 1 96 95 GLU A O 1
ATOM 770 N N . ASP A 1 96 ? 6.938 -7.754 -20.219 1 97.94 96 ASP A N 1
ATOM 771 C CA . ASP A 1 96 ? 7.871 -7.008 -19.375 1 97.94 96 ASP A CA 1
ATOM 772 C C . ASP A 1 96 ? 8.391 -7.867 -18.234 1 97.94 96 ASP A C 1
ATOM 774 O O . ASP A 1 96 ? 9.383 -7.52 -17.594 1 97.94 96 ASP A O 1
ATOM 778 N N . PHE A 1 97 ? 7.727 -8.984 -18.016 1 98.38 97 PHE A N 1
ATOM 779 C CA . PHE A 1 97 ? 7.977 -9.781 -16.812 1 98.38 97 PHE A CA 1
ATOM 780 C C . PHE A 1 97 ? 9.43 -10.242 -16.766 1 98.38 97 PHE A C 1
ATOM 782 O O . PHE A 1 97 ? 10.172 -9.883 -15.844 1 98.38 97 PHE A O 1
ATOM 789 N N . GLU A 1 98 ? 9.883 -10.953 -17.703 1 98.06 98 GLU A N 1
ATOM 790 C CA . GLU A 1 98 ? 11.227 -11.531 -17.688 1 98.06 98 GLU A CA 1
ATOM 791 C C . GLU A 1 98 ? 12.297 -10.453 -17.719 1 98.06 98 GLU A C 1
ATOM 793 O O . GLU A 1 98 ? 13.266 -10.5 -16.953 1 98.06 98 GLU A O 1
ATOM 798 N N . PRO A 1 99 ? 12.117 -9.445 -18.609 1 98.25 99 PRO A N 1
ATOM 799 C CA . PRO A 1 99 ? 13.109 -8.359 -18.609 1 98.25 99 PRO A CA 1
ATOM 800 C C . PRO A 1 99 ? 13.234 -7.684 -17.234 1 98.25 99 PRO A C 1
ATOM 802 O O . PRO A 1 99 ? 14.344 -7.336 -16.812 1 98.25 99 PRO A O 1
ATOM 805 N N . LEU A 1 100 ? 12.164 -7.504 -16.578 1 98.62 100 LEU A N 1
ATOM 806 C CA . LEU A 1 100 ? 12.195 -6.855 -15.273 1 98.62 100 LEU A CA 1
ATOM 807 C C . LEU A 1 100 ? 12.906 -7.73 -14.25 1 98.62 100 LEU A C 1
ATOM 809 O O . LEU A 1 100 ? 13.711 -7.238 -13.453 1 98.62 100 LEU A O 1
ATOM 813 N N . VAL A 1 101 ? 12.602 -8.977 -14.273 1 98.69 101 VAL A N 1
ATOM 814 C CA . VAL A 1 101 ? 13.234 -9.906 -13.344 1 98.69 101 VAL A CA 1
ATOM 815 C C . VAL A 1 101 ? 14.75 -9.906 -13.562 1 98.69 101 VAL A C 1
ATOM 817 O O . VAL A 1 101 ? 15.516 -9.82 -12.602 1 98.69 101 VAL A O 1
ATOM 820 N N . GLU A 1 102 ? 15.109 -9.984 -14.781 1 98.5 102 GLU A N 1
ATOM 821 C CA . GLU A 1 102 ? 16.531 -10.016 -15.109 1 98.5 102 GLU A CA 1
ATOM 822 C C . GLU A 1 102 ? 17.219 -8.719 -14.711 1 98.5 102 GLU A C 1
ATOM 824 O O . GLU A 1 102 ? 18.328 -8.734 -14.18 1 98.5 102 GLU A O 1
ATOM 829 N N . GLU A 1 103 ? 16.562 -7.668 -14.992 1 98.38 103 GLU A N 1
ATOM 830 C CA . GLU A 1 103 ? 17.094 -6.367 -14.586 1 98.38 103 GLU A CA 1
ATOM 831 C C . GLU A 1 103 ? 17.344 -6.316 -13.086 1 98.38 103 GLU A C 1
ATOM 833 O O . GLU A 1 103 ? 18.422 -5.91 -12.648 1 98.38 103 GLU A O 1
ATOM 838 N N . ILE A 1 104 ? 16.406 -6.734 -12.312 1 98.62 104 ILE A N 1
ATOM 839 C CA . ILE A 1 104 ? 16.5 -6.672 -10.859 1 98.62 104 ILE A CA 1
ATOM 840 C C . ILE A 1 104 ? 17.578 -7.621 -10.367 1 98.62 104 ILE A C 1
ATOM 842 O O . ILE A 1 104 ? 18.375 -7.27 -9.484 1 98.62 104 ILE A O 1
ATOM 846 N N . ARG A 1 105 ? 17.609 -8.719 -10.977 1 98.44 105 ARG A N 1
ATOM 847 C CA . ARG A 1 105 ? 18.641 -9.695 -10.641 1 98.44 105 ARG A CA 1
ATOM 848 C C . ARG A 1 105 ? 20.031 -9.133 -10.898 1 98.44 105 ARG A C 1
ATOM 850 O O . ARG A 1 105 ? 20.922 -9.203 -10.039 1 98.44 105 ARG A O 1
ATOM 857 N N . GLU A 1 106 ? 20.234 -8.578 -12.008 1 98.44 106 GLU A N 1
ATOM 858 C CA . GLU A 1 106 ? 21.531 -8.047 -12.422 1 98.44 106 GLU A CA 1
ATOM 859 C C . GLU A 1 106 ? 21.984 -6.914 -11.508 1 98.44 106 GLU A C 1
ATOM 861 O O . GLU A 1 106 ? 23.188 -6.723 -11.289 1 98.44 106 GLU A O 1
ATOM 866 N N . LYS A 1 107 ? 21.047 -6.277 -10.992 1 98.62 107 LYS A N 1
ATOM 867 C CA . LYS A 1 107 ? 21.359 -5.125 -10.141 1 98.62 107 LYS A CA 1
ATOM 868 C C . LYS A 1 107 ? 21.531 -5.547 -8.688 1 98.62 107 LYS A C 1
ATOM 870 O O . LYS A 1 107 ? 21.672 -4.695 -7.805 1 98.62 107 LYS A O 1
ATOM 875 N N . GLY A 1 108 ? 21.359 -6.789 -8.445 1 98.38 108 GLY A N 1
ATOM 876 C CA . GLY A 1 108 ? 21.672 -7.305 -7.121 1 98.38 108 GLY A CA 1
ATOM 877 C C . GLY A 1 108 ? 20.438 -7.492 -6.254 1 98.38 108 GLY A C 1
ATOM 878 O O . GLY A 1 108 ? 20.547 -7.645 -5.035 1 98.38 108 GLY A O 1
ATOM 879 N N . GLY A 1 109 ? 19.297 -7.5 -6.887 1 98.69 109 GLY A N 1
ATOM 880 C CA . GLY A 1 109 ? 18.094 -7.742 -6.129 1 98.69 109 GLY A CA 1
ATOM 881 C C . GLY A 1 109 ? 17.984 -9.156 -5.602 1 98.69 109 GLY A C 1
ATOM 882 O O . GLY A 1 109 ? 18.547 -10.086 -6.188 1 98.69 109 GLY A O 1
ATOM 883 N N . THR A 1 110 ? 17.312 -9.297 -4.473 1 98.38 110 THR A N 1
ATOM 884 C CA . THR A 1 110 ? 17.047 -10.617 -3.902 1 98.38 110 THR A CA 1
ATOM 885 C C . THR A 1 110 ? 15.758 -11.211 -4.457 1 98.38 110 THR A C 1
ATOM 887 O O . THR A 1 110 ? 14.68 -10.672 -4.227 1 98.38 110 THR A O 1
ATOM 890 N N . ILE A 1 111 ? 15.922 -12.258 -5.188 1 98.75 111 ILE A N 1
ATOM 891 C CA . ILE A 1 111 ? 14.766 -13.023 -5.621 1 98.75 111 ILE A CA 1
ATOM 892 C C . ILE A 1 111 ? 14.438 -14.094 -4.582 1 98.75 111 ILE A C 1
ATOM 894 O O . ILE A 1 111 ? 15.117 -15.125 -4.504 1 98.75 111 ILE A O 1
ATOM 898 N N . ALA A 1 112 ? 13.461 -13.867 -3.818 1 98.69 112 ALA A N 1
ATOM 899 C CA . ALA A 1 112 ? 13.109 -14.766 -2.719 1 98.69 112 ALA A CA 1
ATOM 900 C C . ALA A 1 112 ? 12.453 -16.047 -3.236 1 98.69 112 ALA A C 1
ATOM 902 O O . ALA A 1 112 ? 12.648 -17.125 -2.676 1 98.69 112 ALA A O 1
ATOM 903 N N . ILE A 1 113 ? 11.562 -15.914 -4.184 1 98.56 113 ILE A N 1
ATOM 904 C CA . ILE A 1 113 ? 10.922 -17.016 -4.895 1 98.56 113 ILE A CA 1
ATOM 905 C C . ILE A 1 113 ? 11.086 -16.812 -6.398 1 98.56 113 ILE A C 1
ATOM 907 O O . ILE A 1 113 ? 10.602 -15.828 -6.953 1 98.56 113 ILE A O 1
ATOM 911 N N . GLU A 1 114 ? 11.773 -17.75 -6.98 1 98.69 114 GLU A N 1
ATOM 912 C CA . GLU A 1 114 ? 12.031 -17.672 -8.414 1 98.69 114 GLU A CA 1
ATOM 913 C C . GLU A 1 114 ? 10.727 -17.641 -9.211 1 98.69 114 GLU A C 1
ATOM 915 O O . GLU A 1 114 ? 9.688 -18.094 -8.719 1 98.69 114 GLU A O 1
ATOM 920 N N . PRO A 1 115 ? 10.82 -17.109 -10.453 1 98.62 115 PRO A N 1
ATOM 921 C CA . PRO A 1 115 ? 9.602 -17.047 -11.266 1 98.62 115 PRO A CA 1
ATOM 922 C C . PRO A 1 115 ? 8.891 -18.391 -11.367 1 98.62 115 PRO A C 1
ATOM 924 O O . PRO A 1 115 ? 9.539 -19.438 -11.539 1 98.62 115 PRO A O 1
ATOM 927 N N . PHE A 1 116 ? 7.645 -18.312 -11.188 1 97.69 116 PHE A N 1
ATOM 928 C CA . PHE A 1 116 ? 6.816 -19.484 -11.375 1 97.69 116 PHE A CA 1
ATOM 929 C C . PHE A 1 116 ? 5.508 -19.125 -12.07 1 97.69 116 PHE A C 1
ATOM 931 O O . PHE A 1 116 ? 5.082 -17.969 -12.047 1 97.69 116 PHE A O 1
ATOM 938 N N . SER A 1 117 ? 4.996 -20.109 -12.742 1 94.56 117 SER A N 1
ATOM 939 C CA . SER A 1 117 ? 3.736 -19.922 -13.453 1 94.56 117 SER A CA 1
ATOM 940 C C . SER A 1 117 ? 2.613 -20.719 -12.797 1 94.56 117 SER A C 1
ATOM 942 O O . SER A 1 117 ? 2.863 -21.75 -12.156 1 94.56 117 SER A O 1
ATOM 944 N N . ASP A 1 118 ? 1.529 -20.141 -12.883 1 89.06 118 ASP A N 1
ATOM 945 C CA . ASP A 1 118 ? 0.316 -20.828 -12.445 1 89.06 118 ASP A CA 1
ATOM 946 C C . ASP A 1 118 ? -0.838 -20.578 -13.406 1 89.06 118 ASP A C 1
ATOM 948 O O . ASP A 1 118 ? -0.762 -19.688 -14.258 1 89.06 118 ASP A O 1
ATOM 952 N N . ARG A 1 119 ? -1.723 -21.484 -13.398 1 89.56 119 ARG A N 1
ATOM 953 C CA . ARG A 1 119 ? -2.936 -21.344 -14.195 1 89.56 119 ARG A CA 1
ATOM 954 C C . ARG A 1 119 ? -4.184 -21.516 -13.336 1 89.56 119 ARG A C 1
ATOM 956 O O . ARG A 1 119 ? -4.254 -22.453 -12.523 1 89.56 119 ARG A O 1
ATOM 963 N N . HIS A 1 120 ? -4.988 -20.562 -13.375 1 84.56 120 HIS A N 1
ATOM 964 C CA . HIS A 1 120 ? -6.301 -20.703 -12.758 1 84.56 120 HIS A CA 1
ATOM 965 C C . HIS A 1 120 ? -7.395 -20.125 -13.656 1 84.56 120 HIS A C 1
ATOM 967 O O . HIS A 1 120 ? -7.223 -19.047 -14.234 1 84.56 120 HIS A O 1
ATOM 973 N N . GLY A 1 121 ? -8.516 -20.906 -13.844 1 84.38 121 GLY A N 1
ATOM 974 C CA . GLY A 1 121 ? -9.539 -20.531 -14.812 1 84.38 121 GLY A CA 1
ATOM 975 C C . GLY A 1 121 ? -9.008 -20.453 -16.234 1 84.38 121 GLY A C 1
ATOM 976 O O . GLY A 1 121 ? -8.367 -21.391 -16.719 1 84.38 121 GLY A O 1
ATOM 977 N N . GLU A 1 122 ? -9.305 -19.312 -16.859 1 89 122 GLU A N 1
ATOM 978 C CA . GLU A 1 122 ? -8.906 -19.141 -18.266 1 89 122 GLU A CA 1
ATOM 979 C C . GLU A 1 122 ? -7.625 -18.312 -18.375 1 89 122 GLU A C 1
ATOM 981 O O . GLU A 1 122 ? -7.242 -17.906 -19.469 1 89 122 GLU A O 1
ATOM 986 N N . PHE A 1 123 ? -6.961 -18.203 -17.188 1 91 123 PHE A N 1
ATOM 987 C CA . PHE A 1 123 ? -5.824 -17.281 -17.219 1 91 123 PHE A CA 1
ATOM 988 C C . PHE A 1 123 ? -4.551 -18 -16.766 1 91 123 PHE A C 1
ATOM 990 O O . PHE A 1 123 ? -4.602 -18.891 -15.922 1 91 123 PHE A O 1
ATOM 997 N N . GLU A 1 124 ? -3.5 -17.594 -17.391 1 94.19 124 GLU A N 1
ATOM 998 C CA . GLU A 1 124 ? -2.152 -17.953 -16.953 1 94.19 124 GLU A CA 1
ATOM 999 C C . GLU A 1 124 ? -1.479 -16.797 -16.234 1 94.19 124 GLU A C 1
ATOM 1001 O O . GLU A 1 124 ? -1.625 -15.633 -16.641 1 94.19 124 GLU A O 1
ATOM 1006 N N . PHE A 1 125 ? -0.752 -17.172 -15.188 1 95.06 125 PHE A N 1
ATOM 1007 C CA . PHE A 1 125 ? -0.086 -16.172 -14.359 1 95.06 125 PHE A CA 1
ATOM 1008 C C . PHE A 1 125 ? 1.397 -16.484 -14.219 1 95.06 125 PHE A C 1
ATOM 1010 O O . PHE A 1 125 ? 1.787 -17.656 -14.203 1 95.06 125 PHE A O 1
ATOM 1017 N N . LYS A 1 126 ? 2.178 -15.484 -14.219 1 97.19 126 LYS A N 1
ATOM 1018 C CA . LYS A 1 126 ? 3.562 -15.555 -13.758 1 97.19 126 LYS A CA 1
ATOM 1019 C C . LYS A 1 126 ? 3.793 -14.633 -12.562 1 97.19 126 LYS A C 1
ATOM 1021 O O . LYS A 1 126 ? 3.287 -13.508 -12.531 1 97.19 126 LYS A O 1
ATOM 1026 N N . ASN A 1 127 ? 4.508 -15.164 -11.625 1 98.38 127 ASN A N 1
ATOM 1027 C CA . ASN A 1 127 ? 4.859 -14.359 -10.461 1 98.38 127 ASN A CA 1
ATOM 1028 C C . ASN A 1 127 ? 6.328 -14.531 -10.086 1 98.38 127 ASN A C 1
ATOM 1030 O O . ASN A 1 127 ? 6.934 -15.562 -10.375 1 98.38 127 ASN A O 1
ATOM 1034 N N . VAL A 1 128 ? 6.871 -13.562 -9.508 1 98.88 128 VAL A N 1
ATOM 1035 C CA . VAL A 1 128 ? 8.172 -13.602 -8.852 1 98.88 128 VAL A CA 1
ATOM 1036 C C . VAL A 1 128 ? 8.133 -12.789 -7.566 1 98.88 128 VAL A C 1
ATOM 1038 O O . VAL A 1 128 ? 7.445 -11.766 -7.496 1 98.88 128 VAL A O 1
ATOM 1041 N N . TYR A 1 129 ? 8.797 -13.273 -6.555 1 98.88 129 TYR A N 1
ATOM 1042 C CA . TYR A 1 129 ? 8.891 -12.531 -5.297 1 98.88 129 TYR A CA 1
ATOM 1043 C C . TYR A 1 129 ? 10.25 -11.867 -5.16 1 98.88 129 TYR A C 1
ATOM 1045 O O . TYR A 1 129 ? 11.273 -12.539 -5.043 1 98.88 129 TYR A O 1
ATOM 1053 N N . ILE A 1 130 ? 10.203 -10.555 -5.125 1 98.88 130 ILE A N 1
ATOM 1054 C CA . ILE A 1 130 ? 11.383 -9.75 -4.828 1 98.88 130 ILE A CA 1
ATOM 1055 C C . ILE A 1 130 ? 11.375 -9.344 -3.355 1 98.88 130 ILE A C 1
ATOM 1057 O O . ILE A 1 130 ? 10.375 -8.82 -2.855 1 98.88 130 ILE A O 1
ATOM 1061 N N . GLN A 1 131 ? 12.461 -9.641 -2.697 1 98.88 131 GLN A N 1
ATOM 1062 C CA . GLN A 1 131 ? 12.547 -9.281 -1.285 1 98.88 131 GLN A CA 1
ATOM 1063 C C . GLN A 1 131 ? 13.414 -8.047 -1.076 1 98.88 131 GLN A C 1
ATOM 1065 O O . GLN A 1 131 ? 14.562 -8.008 -1.516 1 98.88 131 GLN A O 1
ATOM 1070 N N . ASP A 1 132 ? 12.844 -7.035 -0.438 1 98.81 132 ASP A N 1
ATOM 1071 C CA . ASP A 1 132 ? 13.625 -5.828 -0.208 1 98.81 132 ASP A CA 1
ATOM 1072 C C . ASP A 1 132 ? 14.508 -5.973 1.032 1 98.81 132 ASP A C 1
ATOM 1074 O O . ASP A 1 132 ? 14.5 -7.016 1.688 1 98.81 132 ASP A O 1
ATOM 1078 N N . PRO A 1 133 ? 15.297 -5.012 1.437 1 98.69 133 PRO A N 1
ATOM 1079 C CA . PRO A 1 133 ? 16.281 -5.152 2.506 1 98.69 133 PRO A CA 1
ATOM 1080 C C . PRO A 1 133 ? 15.656 -5.492 3.854 1 98.69 133 PRO A C 1
ATOM 1082 O O . PRO A 1 133 ? 16.328 -6.055 4.727 1 98.69 133 PRO A O 1
ATOM 1085 N N . ASP A 1 134 ? 14.422 -5.129 4.109 1 98.81 134 ASP A N 1
ATOM 1086 C CA . ASP A 1 134 ? 13.797 -5.34 5.41 1 98.81 134 ASP A CA 1
ATOM 1087 C C . ASP A 1 134 ? 12.859 -6.547 5.383 1 98.81 134 ASP A C 1
ATOM 1089 O O . ASP A 1 134 ? 12.109 -6.781 6.332 1 98.81 134 ASP A O 1
ATOM 1093 N N . GLY A 1 135 ? 12.781 -7.25 4.258 1 98.69 135 GLY A N 1
ATOM 1094 C CA . GLY A 1 135 ? 12.062 -8.508 4.215 1 98.69 135 GLY A CA 1
ATOM 1095 C C . GLY A 1 135 ? 10.68 -8.391 3.59 1 98.69 135 GLY A C 1
ATOM 1096 O O . GLY A 1 135 ? 9.938 -9.367 3.529 1 98.69 135 GLY A O 1
ATOM 1097 N N . TYR A 1 136 ? 10.312 -7.215 3.146 1 98.81 136 TYR A N 1
ATOM 1098 C CA . TYR A 1 136 ? 9.055 -7.07 2.424 1 98.81 136 TYR A CA 1
ATOM 1099 C C . TYR A 1 136 ? 9.125 -7.762 1.068 1 98.81 136 TYR A C 1
ATOM 1101 O O . TYR A 1 136 ? 10.141 -7.688 0.376 1 98.81 136 TYR A O 1
ATOM 1109 N N . HIS A 1 137 ? 8.031 -8.367 0.712 1 98.88 137 HIS A N 1
ATOM 1110 C CA . HIS A 1 137 ? 7.965 -9.008 -0.596 1 98.88 137 HIS A CA 1
ATOM 1111 C C . HIS A 1 137 ? 7.16 -8.164 -1.58 1 98.88 137 HIS A C 1
ATOM 1113 O O . HIS A 1 137 ? 5.988 -7.871 -1.334 1 98.88 137 HIS A O 1
ATOM 1119 N N . LEU A 1 138 ? 7.766 -7.773 -2.641 1 98.88 138 LEU A N 1
ATOM 1120 C CA . LEU A 1 138 ? 7.113 -7.234 -3.832 1 98.88 138 LEU A CA 1
ATOM 1121 C C . LEU A 1 138 ? 6.91 -8.328 -4.875 1 98.88 138 LEU A C 1
ATOM 1123 O O . LEU A 1 138 ? 7.879 -8.898 -5.383 1 98.88 138 LEU A O 1
ATOM 1127 N N . VAL A 1 139 ? 5.707 -8.578 -5.16 1 98.88 139 VAL A N 1
ATOM 1128 C CA . VAL A 1 139 ? 5.398 -9.625 -6.133 1 98.88 139 VAL A CA 1
ATOM 1129 C C . VAL A 1 139 ? 5.102 -8.992 -7.492 1 98.88 139 VAL A C 1
ATOM 1131 O O . VAL A 1 139 ? 4.133 -8.242 -7.641 1 98.88 139 VAL A O 1
ATOM 1134 N N . LEU A 1 140 ? 5.969 -9.227 -8.406 1 98.81 140 LEU A N 1
ATOM 1135 C CA . LEU A 1 140 ? 5.621 -8.898 -9.789 1 98.81 140 LEU A CA 1
ATOM 1136 C C . LEU A 1 140 ? 4.75 -9.984 -10.406 1 98.81 140 LEU A C 1
ATOM 1138 O O . LEU A 1 140 ? 5.094 -11.164 -10.352 1 98.81 140 LEU A O 1
AT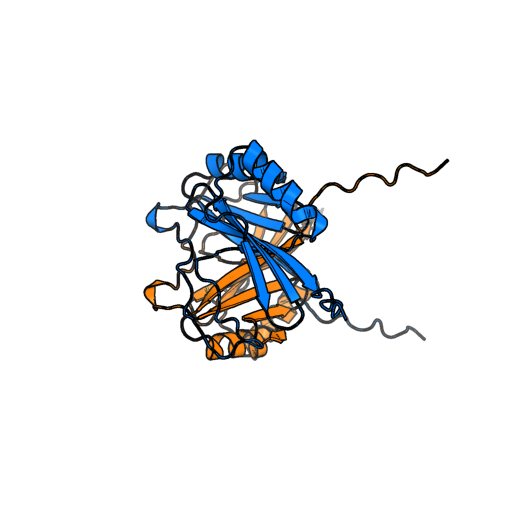OM 1142 N N . GLY A 1 141 ? 3.676 -9.562 -10.891 1 98.12 141 GLY A N 1
ATOM 1143 C CA . GLY A 1 141 ? 2.748 -10.516 -11.469 1 98.12 141 GLY A CA 1
ATOM 1144 C C . GLY A 1 141 ? 2.279 -10.133 -12.859 1 98.12 141 GLY A C 1
ATOM 1145 O O . GLY A 1 141 ? 1.95 -8.969 -13.102 1 98.12 141 GLY A O 1
ATOM 1146 N N . ALA A 1 142 ? 2.285 -11.062 -13.773 1 97.88 142 ALA A N 1
ATOM 1147 C CA . ALA A 1 142 ? 1.742 -10.914 -15.117 1 97.88 142 ALA A CA 1
ATOM 1148 C C . ALA A 1 142 ? 0.653 -11.945 -15.391 1 97.88 142 ALA A C 1
ATOM 1150 O O . ALA A 1 142 ? 0.68 -13.047 -14.836 1 97.88 142 ALA A O 1
ATOM 1151 N N . MET A 1 143 ? -0.241 -11.516 -16.172 1 95.44 143 MET A N 1
ATOM 1152 C CA . MET A 1 143 ? -1.345 -12.422 -16.484 1 95.44 143 MET A CA 1
ATOM 1153 C C . MET A 1 143 ? -1.731 -12.312 -17.953 1 95.44 143 MET A C 1
ATOM 1155 O O . MET A 1 143 ? -1.593 -11.25 -18.562 1 95.44 143 MET A O 1
ATOM 1159 N N . ARG A 1 144 ? -2.191 -13.422 -18.5 1 94.38 144 ARG A N 1
ATOM 1160 C CA . ARG A 1 144 ? -2.738 -13.461 -19.859 1 94.38 144 ARG A CA 1
ATOM 1161 C C . ARG A 1 144 ? -3.775 -14.57 -20 1 94.38 144 ARG A C 1
ATOM 1163 O O . ARG A 1 144 ? -3.844 -15.477 -19.156 1 94.38 144 ARG A O 1
ATOM 1170 N N . LYS A 1 145 ? -4.66 -14.375 -20.984 1 91.31 145 LYS A N 1
ATOM 1171 C CA . LYS A 1 145 ? -5.582 -15.469 -21.281 1 91.31 145 LYS A CA 1
ATOM 1172 C C . LYS A 1 145 ? -4.832 -16.703 -21.766 1 91.31 145 LYS A C 1
ATOM 1174 O O . LYS A 1 145 ? -3.918 -16.594 -22.594 1 91.31 145 LYS A O 1
ATOM 1179 N N . ALA A 1 146 ? -5.258 -17.797 -21.141 1 85.06 146 ALA A N 1
ATOM 1180 C CA . ALA A 1 146 ? -4.605 -19.047 -21.531 1 85.06 146 ALA A CA 1
ATOM 1181 C C . ALA A 1 146 ? -4.93 -19.406 -22.984 1 85.06 146 ALA A C 1
ATOM 1183 O O . ALA A 1 146 ? -6.059 -19.219 -23.438 1 85.06 146 ALA A O 1
ATOM 1184 N N . GLU A 1 147 ? -3.947 -19.344 -23.828 1 72.44 147 GLU A N 1
ATOM 1185 C CA . GLU A 1 147 ? -4.18 -19.75 -25.203 1 72.44 147 GLU A CA 1
ATOM 1186 C C . GLU A 1 147 ? -4.84 -21.125 -25.266 1 72.44 147 GLU A C 1
ATOM 1188 O O . GLU A 1 147 ? -4.52 -22 -24.469 1 72.44 147 GLU A O 1
ATOM 1193 N N . ALA A 1 148 ? -6.184 -21.141 -25.766 1 59.97 148 ALA A N 1
ATOM 1194 C CA . ALA A 1 148 ? -6.875 -22.406 -26 1 59.97 148 ALA A CA 1
ATOM 1195 C C . ALA A 1 148 ? -5.906 -23.469 -26.5 1 59.97 148 ALA A C 1
ATOM 1197 O O . ALA A 1 148 ? -5.078 -23.219 -27.375 1 59.97 148 ALA A O 1
ATOM 1198 N N . SER A 1 149 ? -5.414 -24.312 -25.547 1 53.62 149 SER A N 1
ATOM 1199 C CA . SER A 1 149 ? -4.66 -25.438 -26.109 1 53.62 149 SER A CA 1
ATOM 1200 C C . SER A 1 149 ? -5.199 -25.844 -27.484 1 53.62 149 SER A C 1
ATOM 1202 O O . SER A 1 149 ? -6.398 -26.078 -27.641 1 53.62 149 SER A O 1
ATOM 1204 N N . ALA A 1 150 ? -4.777 -25.375 -28.578 1 46.5 150 ALA A N 1
ATOM 1205 C CA . ALA A 1 150 ? -5.125 -26 -29.859 1 46.5 150 ALA A CA 1
ATOM 1206 C C . ALA A 1 150 ? -5.191 -27.531 -29.719 1 46.5 150 ALA A C 1
ATOM 1208 O O . ALA A 1 150 ? -4.215 -28.156 -29.312 1 46.5 150 ALA A O 1
ATOM 1209 N N . ASN A 1 151 ? -6.25 -28.188 -29.391 1 43.94 151 ASN A N 1
ATOM 1210 C CA . ASN A 1 151 ? -6.453 -29.609 -29.625 1 43.94 151 ASN A CA 1
ATOM 1211 C C . ASN A 1 151 ? -5.656 -30.094 -30.844 1 43.94 151 ASN A C 1
ATOM 1213 O O . ASN A 1 151 ? -5.926 -29.688 -31.969 1 43.94 151 ASN A O 1
ATOM 1217 N N . LYS A 1 152 ? -4.328 -30.328 -30.781 1 42.97 152 LYS A N 1
ATOM 1218 C CA . LYS A 1 152 ? -3.76 -31.266 -31.75 1 42.97 152 LYS A CA 1
ATOM 1219 C C . LYS A 1 152 ? -4.727 -32.406 -32.031 1 42.97 152 LYS A C 1
ATOM 1221 O O . LYS A 1 152 ? -4.965 -33.281 -31.188 1 42.97 152 LYS A O 1
ATOM 1226 N N . ARG A 1 153 ? -5.77 -32.188 -32.906 1 36.72 153 ARG A N 1
ATOM 1227 C CA . ARG A 1 153 ? -6.137 -33.375 -33.688 1 36.72 153 ARG A CA 1
ATOM 1228 C C . ARG A 1 153 ? -4.953 -33.875 -34.5 1 36.72 153 ARG A C 1
ATOM 1230 O O . ARG A 1 153 ? -4.172 -33.094 -35.031 1 36.72 153 ARG A O 1
ATOM 1237 N N . MET B 1 1 ? 10.109 3.432 -44.656 1 38.09 1 MET B N 1
ATOM 1238 C CA . MET B 1 1 ? 11.047 3.418 -43.531 1 38.09 1 MET B CA 1
ATOM 1239 C C . MET B 1 1 ? 10.312 3.188 -42.219 1 38.09 1 MET B C 1
ATOM 1241 O O . MET B 1 1 ? 9.375 3.918 -41.875 1 38.09 1 MET B O 1
ATOM 1245 N N . ASN B 1 2 ? 10.133 1.953 -41.75 1 40.84 2 ASN B N 1
ATOM 1246 C CA . ASN B 1 2 ? 9.453 1.534 -40.531 1 40.84 2 ASN B CA 1
ATOM 1247 C C . ASN B 1 2 ? 9.969 2.297 -39.312 1 40.84 2 ASN B C 1
ATOM 1249 O O . ASN B 1 2 ? 11.18 2.389 -39.094 1 40.84 2 ASN B O 1
ATOM 1253 N N . GLU B 1 3 ? 9.445 3.436 -39 1 42.78 3 GLU B N 1
ATOM 1254 C CA . GLU B 1 3 ? 9.844 4.121 -37.75 1 42.78 3 GLU B CA 1
ATOM 1255 C C . GLU B 1 3 ? 10.203 3.121 -36.656 1 42.78 3 GLU B C 1
ATOM 1257 O O . GLU B 1 3 ? 9.453 2.172 -36.406 1 42.78 3 GLU B O 1
ATOM 1262 N N . PRO B 1 4 ? 11.453 2.934 -36.312 1 44.81 4 PRO B N 1
ATOM 1263 C CA . PRO B 1 4 ? 11.773 1.985 -35.25 1 44.81 4 PRO B CA 1
ATOM 1264 C C . PRO B 1 4 ? 10.805 2.076 -34.062 1 44.81 4 PRO B C 1
ATOM 1266 O O . PRO B 1 4 ? 10.477 3.176 -33.625 1 44.81 4 PRO B O 1
ATOM 1269 N N . THR B 1 5 ? 9.727 1.35 -34 1 50.38 5 THR B N 1
ATOM 1270 C CA . THR B 1 5 ? 8.836 1.303 -32.844 1 50.38 5 THR B CA 1
ATOM 1271 C C . THR B 1 5 ? 9.609 1.562 -31.562 1 50.38 5 THR B C 1
ATOM 1273 O O . THR B 1 5 ? 10.555 0.837 -31.234 1 50.38 5 THR B O 1
ATOM 1276 N N . ALA B 1 6 ? 9.773 2.723 -31.125 1 53.66 6 ALA B N 1
ATOM 1277 C CA . ALA B 1 6 ? 10.453 3.121 -29.891 1 53.66 6 ALA B CA 1
ATOM 1278 C C . ALA B 1 6 ? 10.344 2.027 -28.828 1 53.66 6 ALA B C 1
ATOM 1280 O O . ALA B 1 6 ? 9.25 1.549 -28.531 1 53.66 6 ALA B O 1
ATOM 1281 N N . GLU B 1 7 ? 11.227 1.039 -28.828 1 64 7 GLU B N 1
ATOM 1282 C CA . GLU B 1 7 ? 11.234 -0.125 -27.938 1 64 7 GLU B CA 1
ATOM 1283 C C . GLU B 1 7 ? 10.812 0.254 -26.531 1 64 7 GLU B C 1
ATOM 1285 O O . GLU B 1 7 ? 11.438 1.105 -25.891 1 64 7 GLU B O 1
ATOM 1290 N N . ARG B 1 8 ? 9.633 0.067 -26.109 1 79.81 8 ARG B N 1
ATOM 1291 C CA . ARG B 1 8 ? 9.062 0.396 -24.812 1 79.81 8 ARG B CA 1
ATOM 1292 C C . ARG B 1 8 ? 9.867 -0.238 -23.688 1 79.81 8 ARG B C 1
ATOM 1294 O O . ARG B 1 8 ? 10.258 -1.405 -23.766 1 79.81 8 ARG B O 1
ATOM 1301 N N . ARG B 1 9 ? 10.32 0.632 -22.719 1 90.44 9 ARG B N 1
ATOM 1302 C CA . ARG B 1 9 ? 11.062 0.143 -21.562 1 90.44 9 ARG B CA 1
ATOM 1303 C C . ARG B 1 9 ? 10.133 -0.55 -20.578 1 90.44 9 ARG B C 1
ATOM 1305 O O . ARG B 1 9 ? 9.062 -0.03 -20.25 1 90.44 9 ARG B O 1
ATOM 1312 N N . PRO B 1 10 ? 10.508 -1.755 -20.25 1 95.56 10 PRO B N 1
ATOM 1313 C CA . PRO B 1 10 ? 9.711 -2.439 -19.219 1 95.56 10 PRO B CA 1
ATOM 1314 C C . PRO B 1 10 ? 9.453 -1.569 -17.984 1 95.56 10 PRO B C 1
ATOM 1316 O O . PRO B 1 10 ? 10.32 -0.789 -17.594 1 95.56 10 PRO B O 1
ATOM 1319 N N . THR B 1 11 ? 8.234 -1.688 -17.453 1 96.12 11 THR B N 1
ATOM 1320 C CA . THR B 1 11 ? 7.902 -0.845 -16.312 1 96.12 11 THR B CA 1
ATOM 1321 C C . THR B 1 11 ? 6.926 -1.556 -15.383 1 96.12 11 THR B C 1
ATOM 1323 O O . THR B 1 11 ? 6.422 -2.633 -15.703 1 96.12 11 THR B O 1
ATOM 1326 N N . PHE B 1 12 ? 6.82 -1.001 -14.18 1 98.19 12 PHE B N 1
ATOM 1327 C CA . PHE B 1 12 ? 5.887 -1.499 -13.18 1 98.19 12 PHE B CA 1
ATOM 1328 C C . PHE B 1 12 ? 4.492 -0.921 -13.398 1 98.19 12 PHE B C 1
ATOM 1330 O O . PHE B 1 12 ? 4.352 0.265 -13.703 1 98.19 12 PHE B O 1
ATOM 1337 N N . GLY B 1 13 ? 3.473 -1.793 -13.312 1 97.19 13 GLY B N 1
ATOM 1338 C CA . GLY B 1 13 ? 2.113 -1.289 -13.203 1 97.19 13 GLY B CA 1
ATOM 1339 C C . GLY B 1 13 ? 1.773 -0.794 -11.805 1 97.19 13 GLY B C 1
ATOM 1340 O O . GLY B 1 13 ? 2.668 -0.493 -11.016 1 97.19 13 GLY B O 1
ATOM 1341 N N . GLN B 1 14 ? 0.517 -0.631 -11.57 1 95.31 14 GLN B N 1
ATOM 1342 C CA . GLN B 1 14 ? 0.049 -0.153 -10.273 1 95.31 14 GLN B CA 1
ATOM 1343 C C . GLN B 1 14 ? 0.428 -1.125 -9.156 1 95.31 14 GLN B C 1
ATOM 1345 O O . GLN B 1 14 ? 0.238 -2.336 -9.289 1 95.31 14 GLN B O 1
ATOM 1350 N N . ALA B 1 15 ? 0.985 -0.542 -8.141 1 98 15 ALA B N 1
ATOM 1351 C CA . ALA B 1 15 ? 1.252 -1.332 -6.941 1 98 15 ALA B CA 1
ATOM 1352 C C . ALA B 1 15 ? 0.013 -1.418 -6.055 1 98 15 ALA B C 1
ATOM 1354 O O . ALA B 1 15 ? -0.66 -0.412 -5.82 1 98 15 ALA B O 1
ATOM 1355 N N . ILE B 1 16 ? -0.245 -2.588 -5.586 1 98.75 16 ILE B N 1
ATOM 1356 C CA . ILE B 1 16 ? -1.394 -2.809 -4.715 1 98.75 16 ILE B CA 1
ATOM 1357 C C . ILE B 1 16 ? -0.919 -3.307 -3.352 1 98.75 16 ILE B C 1
ATOM 1359 O O . ILE B 1 16 ? -0.235 -4.328 -3.262 1 98.75 16 ILE B O 1
ATOM 1363 N N . GLN B 1 17 ? -1.337 -2.551 -2.344 1 98.81 17 GLN B N 1
ATOM 1364 C CA . GLN B 1 17 ? -1.013 -2.943 -0.976 1 98.81 17 GLN B CA 1
ATOM 1365 C C . GLN B 1 17 ? -1.822 -4.164 -0.545 1 98.81 17 GLN B C 1
ATOM 1367 O O . GLN B 1 17 ? -3.037 -4.211 -0.749 1 98.81 17 GLN B O 1
ATOM 1372 N N . VAL B 1 18 ? -1.101 -5.113 0.053 1 98.81 18 VAL B N 1
ATOM 1373 C CA . VAL B 1 18 ? -1.771 -6.277 0.621 1 98.81 18 VAL B CA 1
ATOM 1374 C C . VAL B 1 18 ? -1.967 -6.082 2.123 1 98.81 18 VAL B C 1
ATOM 1376 O O . VAL B 1 18 ? -1.013 -5.785 2.846 1 98.81 18 VAL B O 1
ATOM 1379 N N . ARG B 1 19 ? -3.158 -6.281 2.561 1 98.81 19 ARG B N 1
ATOM 1380 C CA . ARG B 1 19 ? -3.49 -6.109 3.973 1 98.81 19 ARG B CA 1
ATOM 1381 C C . ARG B 1 19 ? -4.055 -7.398 4.562 1 98.81 19 ARG B C 1
ATOM 1383 O O . ARG B 1 19 ? -5.07 -7.914 4.086 1 98.81 19 ARG B O 1
ATOM 1390 N N . LEU B 1 20 ? -3.35 -7.941 5.559 1 98.88 20 LEU B N 1
ATOM 1391 C CA . LEU B 1 20 ? -3.926 -9.047 6.32 1 98.88 20 LEU B CA 1
ATOM 1392 C C . LEU B 1 20 ? -4.961 -8.531 7.32 1 98.88 20 LEU B C 1
ATOM 1394 O O . LEU B 1 20 ? -4.707 -7.566 8.047 1 98.88 20 LEU B O 1
ATOM 1398 N N . VAL B 1 21 ? -6.051 -9.195 7.348 1 98.88 21 VAL B N 1
ATOM 1399 C CA . VAL B 1 21 ? -7.133 -8.766 8.227 1 98.88 21 VAL B CA 1
ATOM 1400 C C . VAL B 1 21 ? -7.586 -9.938 9.094 1 98.88 21 VAL B C 1
ATOM 1402 O O . VAL B 1 21 ? -7.418 -11.102 8.711 1 98.88 21 VAL B O 1
ATOM 1405 N N . SER B 1 22 ? -8.18 -9.672 10.227 1 98.69 22 SER B N 1
ATOM 1406 C CA . SER B 1 22 ? -8.562 -10.695 11.195 1 98.69 22 SER B CA 1
ATOM 1407 C C . SER B 1 22 ? -9.836 -11.414 10.766 1 98.69 22 SER B C 1
ATOM 1409 O O . SER B 1 22 ? -10.031 -12.586 11.102 1 98.69 22 SER B O 1
ATOM 1411 N N . ASP B 1 23 ? -10.742 -10.742 10.148 1 98.31 23 ASP B N 1
ATOM 1412 C CA . ASP B 1 23 ? -12.008 -11.242 9.617 1 98.31 23 ASP B CA 1
ATOM 1413 C C . ASP B 1 23 ? -12.289 -10.656 8.234 1 98.31 23 ASP B C 1
ATOM 1415 O O . ASP B 1 23 ? -12.734 -9.516 8.117 1 98.31 23 ASP B O 1
ATOM 1419 N N . LEU B 1 24 ? -12.086 -11.453 7.199 1 98.44 24 LEU B N 1
ATOM 1420 C CA . LEU B 1 24 ? -12.117 -10.984 5.816 1 98.44 24 LEU B CA 1
ATOM 1421 C C . LEU B 1 24 ? -13.5 -10.445 5.461 1 98.44 24 LEU B C 1
ATOM 1423 O O . LEU B 1 24 ? -13.617 -9.375 4.863 1 98.44 24 LEU B O 1
ATOM 1427 N N . LYS B 1 25 ? -14.516 -11.156 5.805 1 98.19 25 LYS B N 1
ATOM 1428 C CA . LYS B 1 25 ? -15.867 -10.742 5.461 1 98.19 25 LYS B CA 1
ATOM 1429 C C . LYS B 1 25 ? -16.219 -9.406 6.117 1 98.19 25 LYS B C 1
ATOM 1431 O O . LYS B 1 25 ? -16.812 -8.539 5.488 1 98.19 25 LYS B O 1
ATOM 1436 N N . LYS B 1 26 ? -15.883 -9.242 7.352 1 98.5 26 LYS B N 1
ATOM 1437 C CA . LYS B 1 26 ? -16.125 -7.984 8.055 1 98.5 26 LYS B CA 1
ATOM 1438 C C . LYS B 1 26 ? -15.367 -6.832 7.395 1 98.5 26 LYS B C 1
ATOM 1440 O O . LYS B 1 26 ? -15.914 -5.738 7.23 1 98.5 26 LYS B O 1
ATOM 1445 N N . SER B 1 27 ? -14.133 -7.09 7.098 1 98.75 27 SER B N 1
ATOM 1446 C CA . SER B 1 27 ? -13.344 -6.055 6.438 1 98.75 27 SER B CA 1
ATOM 1447 C C . SER B 1 27 ? -13.914 -5.707 5.066 1 98.75 27 SER B C 1
ATOM 1449 O O . SER B 1 27 ? -14.016 -4.531 4.715 1 98.75 27 SER B O 1
ATOM 1451 N N . GLN B 1 28 ? -14.227 -6.703 4.281 1 98.69 28 GLN B N 1
ATOM 1452 C CA . GLN B 1 28 ? -14.836 -6.465 2.977 1 98.69 28 GLN B CA 1
ATOM 1453 C C . GLN B 1 28 ? -16.094 -5.625 3.102 1 98.69 28 GLN B C 1
ATOM 1455 O O . GLN B 1 28 ? -16.312 -4.695 2.318 1 98.69 28 GLN B O 1
ATOM 1460 N N . ALA B 1 29 ? -16.922 -5.926 4.074 1 98.75 29 ALA B N 1
ATOM 1461 C CA . ALA B 1 29 ? -18.141 -5.164 4.312 1 98.75 29 ALA B CA 1
ATOM 1462 C C . ALA B 1 29 ? -17.812 -3.719 4.684 1 98.75 29 ALA B C 1
ATOM 1464 O O . ALA B 1 29 ? -18.453 -2.787 4.184 1 98.75 29 ALA B O 1
ATOM 1465 N N . TYR B 1 30 ? -16.875 -3.521 5.555 1 98.88 30 TYR B N 1
ATOM 1466 C CA . TYR B 1 30 ? -16.484 -2.182 5.965 1 98.88 30 TYR B CA 1
ATOM 1467 C C . TYR B 1 30 ? -15.984 -1.371 4.773 1 98.88 30 TYR B C 1
ATOM 1469 O O . TYR B 1 30 ? -16.422 -0.241 4.559 1 98.88 30 TYR B O 1
ATOM 1477 N N . TYR B 1 31 ? -15.047 -1.943 3.984 1 98.94 31 TYR B N 1
ATOM 1478 C CA . TYR B 1 31 ? -14.484 -1.23 2.844 1 98.94 31 TYR B CA 1
ATOM 1479 C C . TYR B 1 31 ? -15.562 -0.927 1.806 1 98.94 31 TYR B C 1
ATOM 1481 O O . TYR B 1 31 ? -15.516 0.114 1.146 1 98.94 31 TYR B O 1
ATOM 1489 N N . HIS B 1 32 ? -16.5 -1.795 1.688 1 98.81 32 HIS B N 1
ATOM 1490 C CA . HIS B 1 32 ? -17.594 -1.576 0.75 1 98.81 32 HIS B CA 1
ATOM 1491 C C . HIS B 1 32 ? -18.547 -0.512 1.266 1 98.81 32 HIS B C 1
ATOM 1493 O O . HIS B 1 32 ? -18.781 0.5 0.599 1 98.81 32 HIS B O 1
ATOM 1499 N N . THR B 1 33 ? -19.062 -0.626 2.475 1 98.75 33 THR B N 1
ATOM 1500 C CA . THR B 1 33 ? -20.172 0.18 2.979 1 98.75 33 THR B CA 1
ATOM 1501 C C . THR B 1 33 ? -19.672 1.513 3.521 1 98.75 33 THR B C 1
ATOM 1503 O O . THR B 1 33 ? -20.297 2.551 3.32 1 98.75 33 THR B O 1
ATOM 1506 N N . VAL B 1 34 ? -18.547 1.502 4.184 1 98.81 34 VAL B N 1
ATOM 1507 C CA . VAL B 1 34 ? -18.062 2.691 4.883 1 98.81 34 VAL B CA 1
ATOM 1508 C C . VAL B 1 34 ? -17.156 3.504 3.967 1 98.81 34 VAL B C 1
ATOM 1510 O O . VAL B 1 34 ? -17.297 4.723 3.855 1 98.81 34 VAL B O 1
ATOM 1513 N N . LEU B 1 35 ? -16.266 2.777 3.262 1 98.62 35 LEU B N 1
ATOM 1514 C CA . LEU B 1 35 ? -15.289 3.506 2.451 1 98.62 35 LEU B CA 1
ATOM 1515 C C . LEU B 1 35 ? -15.781 3.646 1.014 1 98.62 35 LEU B C 1
ATOM 1517 O O . LEU B 1 35 ? -15.164 4.355 0.212 1 98.62 35 LEU B O 1
ATOM 1521 N N . GLY B 1 36 ? -16.812 2.951 0.661 1 98.38 36 GLY B N 1
ATOM 1522 C CA . GLY B 1 36 ? -17.406 3.105 -0.653 1 98.38 36 GLY B CA 1
ATOM 1523 C C . GLY B 1 36 ? -16.656 2.377 -1.747 1 98.38 36 GLY B C 1
ATOM 1524 O O . GLY B 1 36 ? -16.75 2.734 -2.924 1 98.38 36 GLY B O 1
ATOM 1525 N N . CYS B 1 37 ? -15.945 1.374 -1.425 1 98.75 37 CYS B N 1
ATOM 1526 C CA . CYS B 1 37 ? -15.172 0.617 -2.4 1 98.75 37 CYS B CA 1
ATOM 1527 C C . CYS B 1 37 ? -16.047 -0.424 -3.098 1 98.75 37 CYS B C 1
ATOM 1529 O O . CYS B 1 37 ? -16.969 -0.974 -2.494 1 98.75 37 CYS B O 1
ATOM 1531 N N . GLN B 1 38 ? -15.664 -0.586 -4.359 1 98.75 38 GLN B N 1
ATOM 1532 C CA . GLN B 1 38 ? -16.031 -1.864 -4.957 1 98.75 38 GLN B CA 1
ATOM 1533 C C . GLN B 1 38 ? -15.156 -2.994 -4.434 1 98.75 38 GLN B C 1
ATOM 1535 O O . GLN B 1 38 ? -13.93 -2.875 -4.422 1 98.75 38 GLN B O 1
ATOM 1540 N N . VAL B 1 39 ? -15.797 -4.059 -3.979 1 98.62 39 VAL B N 1
ATOM 1541 C CA . VAL B 1 39 ? -15.07 -5.188 -3.404 1 98.62 39 VAL B CA 1
ATOM 1542 C C . VAL B 1 39 ? -15.383 -6.457 -4.191 1 98.62 39 VAL B C 1
ATOM 1544 O O . VAL B 1 39 ? -16.547 -6.727 -4.516 1 98.62 39 VAL B O 1
ATOM 1547 N N . ASP B 1 40 ? -14.312 -7.246 -4.539 1 97.62 40 ASP B N 1
ATOM 1548 C CA . ASP B 1 40 ? -14.555 -8.477 -5.289 1 97.62 40 ASP B CA 1
ATOM 1549 C C . ASP B 1 40 ? -14.102 -9.695 -4.5 1 97.62 40 ASP B C 1
ATOM 1551 O O . ASP B 1 40 ? -13.602 -9.57 -3.383 1 97.62 40 ASP B O 1
ATOM 1555 N N . ASP B 1 41 ? -14.305 -10.883 -5.082 1 95.25 41 ASP B N 1
ATOM 1556 C CA . ASP B 1 41 ? -14.047 -12.133 -4.379 1 95.25 41 ASP B CA 1
ATOM 1557 C C . ASP B 1 41 ? -12.555 -12.477 -4.398 1 95.25 41 ASP B C 1
ATOM 1559 O O . ASP B 1 41 ? -12.117 -13.422 -3.734 1 95.25 41 ASP B O 1
ATOM 1563 N N . TRP B 1 42 ? -11.758 -11.75 -5.078 1 93.94 42 TRP B N 1
ATOM 1564 C CA . TRP B 1 42 ? -10.305 -11.945 -5.074 1 93.94 42 TRP B CA 1
ATOM 1565 C C . TRP B 1 42 ? -9.664 -11.211 -3.906 1 93.94 42 TRP B C 1
ATOM 1567 O O . TRP B 1 42 ? -8.477 -11.406 -3.617 1 93.94 42 TRP B O 1
ATOM 1577 N N . GLY B 1 43 ? -10.469 -10.383 -3.256 1 96.44 43 GLY B N 1
ATOM 1578 C CA . GLY B 1 43 ? -9.969 -9.633 -2.113 1 96.44 43 GLY B CA 1
ATOM 1579 C C . GLY B 1 43 ? -9.656 -8.188 -2.441 1 96.44 43 GLY B C 1
ATOM 1580 O O . GLY B 1 43 ? -9.172 -7.441 -1.587 1 96.44 43 GLY B O 1
ATOM 1581 N N . HIS B 1 44 ? -9.961 -7.746 -3.654 1 98.5 44 HIS B N 1
ATOM 1582 C CA . HIS B 1 44 ? -9.695 -6.363 -4.039 1 98.5 44 HIS B CA 1
ATOM 1583 C C . HIS B 1 44 ? -10.766 -5.422 -3.49 1 98.5 44 HIS B C 1
ATOM 1585 O O . HIS B 1 44 ? -11.953 -5.719 -3.564 1 98.5 44 HIS B O 1
ATOM 1591 N N . ALA B 1 45 ? -10.367 -4.352 -2.932 1 98.88 45 ALA B N 1
ATOM 1592 C CA . ALA B 1 45 ? -11.203 -3.201 -2.605 1 98.88 45 ALA B CA 1
ATOM 1593 C C . ALA B 1 45 ? -10.734 -1.953 -3.35 1 98.88 45 ALA B C 1
ATOM 1595 O O . ALA B 1 45 ? -9.594 -1.515 -3.182 1 98.88 45 ALA B O 1
ATOM 1596 N N . GLU B 1 46 ? -11.672 -1.384 -4.148 1 98.75 46 GLU B N 1
ATOM 1597 C CA . GLU B 1 46 ? -11.25 -0.317 -5.051 1 98.75 46 GLU B CA 1
ATOM 1598 C C . GLU B 1 46 ? -12.227 0.853 -5.02 1 98.75 46 GLU B C 1
ATOM 1600 O O . GLU B 1 46 ? -13.445 0.65 -5.016 1 98.75 46 GLU B O 1
ATOM 1605 N N . ARG B 1 47 ? -11.734 2.008 -4.914 1 98.5 47 ARG B N 1
ATOM 1606 C CA . ARG B 1 47 ? -12.484 3.25 -5.094 1 98.5 47 ARG B CA 1
ATOM 1607 C C . ARG B 1 47 ? -11.594 4.332 -5.703 1 98.5 47 ARG B C 1
ATOM 1609 O O . ARG B 1 47 ? -10.625 4.766 -5.082 1 98.5 47 ARG B O 1
ATOM 1616 N N . GLY B 1 48 ? -12.023 4.805 -6.914 1 97.56 48 GLY B N 1
ATOM 1617 C CA . GLY B 1 48 ? -11.164 5.758 -7.598 1 97.56 48 GLY B CA 1
ATOM 1618 C C . GLY B 1 48 ? -9.773 5.211 -7.883 1 97.56 48 GLY B C 1
ATOM 1619 O O . GLY B 1 48 ? -9.641 4.137 -8.477 1 97.56 48 GLY B O 1
ATOM 1620 N N . GLY B 1 49 ? -8.781 5.914 -7.438 1 97.25 49 GLY B N 1
ATOM 1621 C CA . GLY B 1 49 ? -7.402 5.496 -7.66 1 97.25 49 GLY B CA 1
ATOM 1622 C C . GLY B 1 49 ? -6.879 4.574 -6.578 1 97.25 49 GLY B C 1
ATOM 1623 O O . GLY B 1 49 ? -5.742 4.098 -6.66 1 97.25 49 GLY B O 1
ATOM 1624 N N . MET B 1 50 ? -7.676 4.254 -5.629 1 98.19 50 MET B N 1
ATOM 1625 C CA . MET B 1 50 ? -7.238 3.395 -4.535 1 98.19 50 MET B CA 1
ATOM 1626 C C . MET B 1 50 ? -7.59 1.937 -4.812 1 98.19 50 MET B C 1
ATOM 1628 O O . MET B 1 50 ? -8.734 1.623 -5.148 1 98.19 50 MET B O 1
ATOM 1632 N N . VAL B 1 51 ? -6.617 1.076 -4.605 1 98.31 51 VAL B N 1
ATOM 1633 C CA . VAL B 1 51 ? -6.875 -0.36 -4.566 1 98.31 51 VAL B CA 1
ATOM 1634 C C . VAL B 1 51 ? -6.031 -1.007 -3.471 1 98.31 51 VAL B C 1
ATOM 1636 O O . VAL B 1 51 ? -4.859 -0.664 -3.297 1 98.31 51 VAL B O 1
ATOM 1639 N N . VAL B 1 52 ? -6.629 -1.85 -2.701 1 98.75 52 VAL B N 1
ATOM 1640 C CA . VAL B 1 52 ? -5.938 -2.707 -1.746 1 98.75 52 VAL B CA 1
ATOM 1641 C C . VAL B 1 52 ? -6.406 -4.152 -1.911 1 98.75 52 VAL B C 1
ATOM 1643 O O . VAL B 1 52 ? -7.508 -4.398 -2.404 1 98.75 52 VAL B O 1
ATOM 1646 N N . ILE B 1 53 ? -5.531 -5.062 -1.595 1 98.81 53 ILE B N 1
ATOM 1647 C CA . ILE B 1 53 ? -5.902 -6.473 -1.515 1 98.81 53 ILE B CA 1
ATOM 1648 C C . ILE B 1 53 ? -6.078 -6.879 -0.053 1 98.81 53 ILE B C 1
ATOM 1650 O O . ILE B 1 53 ? -5.141 -6.773 0.743 1 98.81 53 ILE B O 1
ATOM 1654 N N . LEU B 1 54 ? -7.262 -7.285 0.287 1 98.81 54 LEU B N 1
ATOM 1655 C CA . LEU B 1 54 ? -7.566 -7.801 1.617 1 98.81 54 LEU B CA 1
ATOM 1656 C C . LEU B 1 54 ? -7.426 -9.32 1.657 1 98.81 54 LEU B C 1
ATOM 1658 O O . LEU B 1 54 ? -7.984 -10.023 0.812 1 98.81 54 LEU B O 1
ATOM 1662 N N . GLN B 1 55 ? -6.688 -9.797 2.623 1 98.69 55 GLN B N 1
ATOM 1663 C CA . GLN B 1 55 ? -6.52 -11.242 2.791 1 98.69 55 GLN B CA 1
ATOM 1664 C C . GLN B 1 55 ? -6.754 -11.656 4.242 1 98.69 55 GLN B C 1
ATOM 1666 O O . GLN B 1 55 ? -6.383 -10.93 5.168 1 98.69 55 GLN B O 1
ATOM 1671 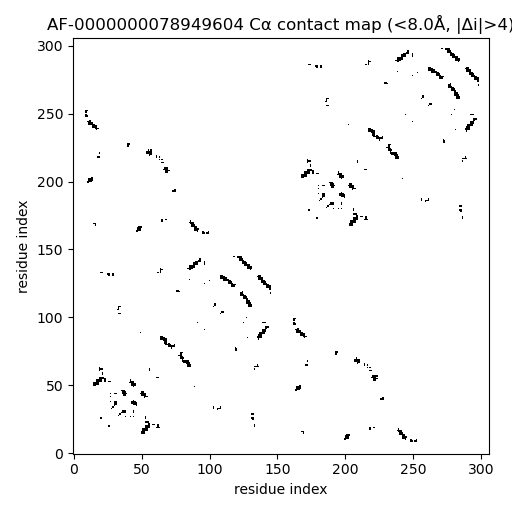N N . GLN B 1 56 ? -7.285 -12.812 4.391 1 98.69 56 GLN B N 1
ATOM 1672 C CA . GLN B 1 56 ? -7.512 -13.352 5.727 1 98.69 56 GLN B CA 1
ATOM 1673 C C . GLN B 1 56 ? -6.195 -13.734 6.395 1 98.69 56 GLN B C 1
ATOM 1675 O O . GLN B 1 56 ? -5.422 -14.523 5.844 1 98.69 56 GLN B O 1
ATOM 1680 N N . ALA B 1 57 ? -6.008 -13.203 7.555 1 98.75 57 ALA B N 1
ATOM 1681 C CA . ALA B 1 57 ? -4.828 -13.586 8.328 1 98.75 57 ALA B CA 1
ATOM 1682 C C . ALA B 1 57 ? -4.977 -14.992 8.891 1 98.75 57 ALA B C 1
ATOM 1684 O O . ALA B 1 57 ? -6.086 -15.438 9.188 1 98.75 57 ALA B O 1
ATOM 1685 N N . SER B 1 58 ? -3.836 -15.672 9.062 1 98.44 58 SER B N 1
ATOM 1686 C CA . SER B 1 58 ? -3.838 -16.984 9.703 1 98.44 58 SER B CA 1
ATOM 1687 C C . SER B 1 58 ? -4 -16.859 11.211 1 98.44 58 SER B C 1
ATOM 1689 O O . SER B 1 58 ? -4.562 -17.75 11.852 1 98.44 58 SER B O 1
ATOM 1691 N N . SER B 1 59 ? -3.498 -15.773 11.773 1 97.81 59 SER B N 1
ATOM 1692 C CA . SER B 1 59 ? -3.547 -15.5 13.203 1 97.81 59 SER B CA 1
ATOM 1693 C C . SER B 1 59 ? -3.729 -14.016 13.484 1 97.81 59 SER B C 1
ATOM 1695 O O . SER B 1 59 ? -3.312 -13.172 12.68 1 97.81 59 SER B O 1
ATOM 1697 N N . PRO B 1 60 ? -4.352 -13.695 14.602 1 96.25 60 PRO B N 1
ATOM 1698 C CA . PRO B 1 60 ? -4.492 -12.273 14.953 1 96.25 60 PRO B CA 1
ATOM 1699 C C . PRO B 1 60 ? -3.148 -11.555 15.047 1 96.25 60 PRO B C 1
ATOM 1701 O O . PRO B 1 60 ? -3.072 -10.352 14.805 1 96.25 60 PRO B O 1
ATOM 1704 N N . GLU B 1 61 ? -2.117 -12.289 15.375 1 96.62 61 GLU B N 1
ATOM 1705 C CA . GLU B 1 61 ? -0.786 -11.711 15.539 1 96.62 61 GLU B CA 1
ATOM 1706 C C . GLU B 1 61 ? -0.201 -11.273 14.203 1 96.62 61 GLU B C 1
ATOM 1708 O O . GLU B 1 61 ? 0.795 -10.547 14.164 1 96.62 61 GLU B O 1
ATOM 1713 N N . ASP B 1 62 ? -0.801 -11.719 13.125 1 98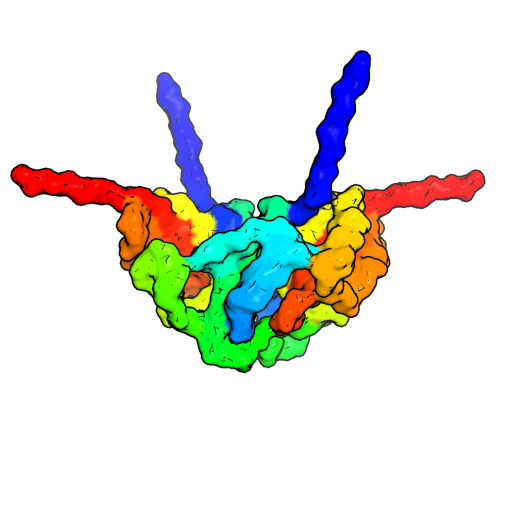.25 62 ASP B N 1
ATOM 1714 C CA . ASP B 1 62 ? -0.32 -11.391 11.781 1 98.25 62 ASP B CA 1
ATOM 1715 C C . ASP B 1 62 ? -0.835 -10.023 11.336 1 98.25 62 ASP B C 1
ATOM 1717 O O . ASP B 1 62 ? -0.396 -9.5 10.312 1 98.25 62 ASP B O 1
ATOM 1721 N N . ILE B 1 63 ? -1.791 -9.461 12.094 1 98.19 63 ILE B N 1
ATOM 1722 C CA . ILE B 1 63 ? -2.307 -8.125 11.828 1 98.19 63 ILE B CA 1
ATOM 1723 C C . ILE B 1 63 ? -1.341 -7.078 12.375 1 98.19 63 ILE B C 1
ATOM 1725 O O . ILE B 1 63 ? -1.184 -6.945 13.586 1 98.19 63 ILE B O 1
ATOM 1729 N N . ARG B 1 64 ? -0.791 -6.273 11.453 1 95.31 64 ARG B N 1
ATOM 1730 C CA . ARG B 1 64 ? 0.365 -5.488 11.875 1 95.31 64 ARG B CA 1
ATOM 1731 C C . ARG B 1 64 ? 0.296 -4.07 11.312 1 95.31 64 ARG B C 1
ATOM 1733 O O . ARG B 1 64 ? 1.168 -3.658 10.547 1 95.31 64 ARG B O 1
ATOM 1740 N N . PRO B 1 65 ? -0.642 -3.27 11.812 1 98.44 65 PRO B N 1
ATOM 1741 C CA . PRO B 1 65 ? -0.61 -1.851 11.453 1 98.44 65 PRO B CA 1
ATOM 1742 C C . PRO B 1 65 ? 0.697 -1.168 11.852 1 98.44 65 PRO B C 1
ATOM 1744 O O . PRO B 1 65 ? 1.334 -1.569 12.828 1 98.44 65 PRO B O 1
ATOM 1747 N N . ASN B 1 66 ? 1.036 -0.17 11.102 1 98.75 66 ASN B N 1
ATOM 1748 C CA . ASN B 1 66 ? 2.295 0.529 11.336 1 98.75 66 ASN B CA 1
ATOM 1749 C C . ASN B 1 66 ? 2.273 1.292 12.656 1 98.75 66 ASN B C 1
ATOM 1751 O O . ASN B 1 66 ? 1.264 1.907 13.008 1 98.75 66 ASN B O 1
ATOM 1755 N N . ALA B 1 67 ? 3.416 1.231 13.398 1 98.5 67 ALA B N 1
ATOM 1756 C CA . ALA B 1 67 ? 3.691 2.186 14.469 1 98.5 67 ALA B CA 1
ATOM 1757 C C . ALA B 1 67 ? 4.051 3.557 13.898 1 98.5 67 ALA B C 1
ATOM 1759 O O . ALA B 1 67 ? 4.316 3.691 12.703 1 98.5 67 ALA B O 1
ATOM 1760 N N . PRO B 1 68 ? 4 4.609 14.734 1 98.44 68 PRO B N 1
ATOM 1761 C CA . PRO B 1 68 ? 4.523 5.895 14.258 1 98.44 68 PRO B CA 1
ATOM 1762 C C . PRO B 1 68 ? 5.977 5.809 13.797 1 98.44 68 PRO B C 1
ATOM 1764 O O . PRO B 1 68 ? 6.781 5.102 14.414 1 98.44 68 PRO B O 1
ATOM 1767 N N . ALA B 1 69 ? 6.273 6.469 12.742 1 98.5 69 ALA B N 1
ATOM 1768 C CA . ALA B 1 69 ? 7.641 6.508 12.227 1 98.5 69 ALA B CA 1
ATOM 1769 C C . ALA B 1 69 ? 8.539 7.367 13.117 1 98.5 69 ALA B C 1
ATOM 1771 O O . ALA B 1 69 ? 8.047 8.227 13.852 1 98.5 69 ALA B O 1
ATOM 1772 N N . LYS B 1 70 ? 9.812 7.125 12.992 1 98.5 70 LYS B N 1
ATOM 1773 C CA . LYS B 1 70 ? 10.789 8 13.633 1 98.5 70 LYS B CA 1
ATOM 1774 C C . LYS B 1 70 ? 10.766 9.391 13.016 1 98.5 70 LYS B C 1
ATOM 1776 O O . LYS B 1 70 ? 10.719 9.531 11.789 1 98.5 70 LYS B O 1
ATOM 1781 N N . LYS B 1 71 ? 10.859 10.367 13.859 1 98 71 LYS B N 1
ATOM 1782 C CA . LYS B 1 71 ? 10.977 11.727 13.344 1 98 71 LYS B CA 1
ATOM 1783 C C . LYS B 1 71 ? 12.336 11.953 12.695 1 98 71 LYS B C 1
ATOM 1785 O O . LYS B 1 71 ? 13.336 11.359 13.109 1 98 71 LYS B O 1
ATOM 1790 N N . ARG B 1 72 ? 12.312 12.758 11.664 1 95.88 72 ARG B N 1
ATOM 1791 C CA . ARG B 1 72 ? 13.586 13.117 11.047 1 95.88 72 ARG B CA 1
ATOM 1792 C C . ARG B 1 72 ? 13.602 14.594 10.648 1 95.88 72 ARG B C 1
ATOM 1794 O O . ARG B 1 72 ? 12.555 15.18 10.383 1 95.88 72 ARG B O 1
ATOM 1801 N N . GLN B 1 73 ? 14.797 15.164 10.523 1 94.38 73 GLN B N 1
ATOM 1802 C CA . GLN B 1 73 ? 14.945 16.594 10.281 1 94.38 73 GLN B CA 1
ATOM 1803 C C . GLN B 1 73 ? 15.383 16.859 8.844 1 94.38 73 GLN B C 1
ATOM 1805 O O . GLN B 1 73 ? 15.531 18.016 8.438 1 94.38 73 GLN B O 1
ATOM 1810 N N . ASP B 1 74 ? 15.516 15.82 8.078 1 93.5 74 ASP B N 1
ATOM 1811 C CA . ASP B 1 74 ? 16.078 16.031 6.746 1 93.5 74 ASP B CA 1
ATOM 1812 C C . ASP B 1 74 ? 14.992 16.016 5.676 1 93.5 74 ASP B C 1
ATOM 1814 O O . ASP B 1 74 ? 15.281 15.82 4.492 1 93.5 74 ASP B O 1
ATOM 1818 N N . TYR B 1 75 ? 13.727 16.203 6.043 1 94.38 75 TYR B N 1
ATOM 1819 C CA . TYR B 1 75 ? 12.703 16.469 5.047 1 94.38 75 TYR B CA 1
ATOM 1820 C C . TYR B 1 75 ? 12.977 17.781 4.324 1 94.38 75 TYR B C 1
ATOM 1822 O O . TYR B 1 75 ? 13.727 18.625 4.824 1 94.38 75 TYR B O 1
ATOM 1830 N N . PRO B 1 76 ? 12.352 17.953 3.186 1 93.12 76 PRO B N 1
ATOM 1831 C CA . PRO B 1 76 ? 12.625 19.156 2.391 1 93.12 76 PRO B CA 1
ATOM 1832 C C . PRO B 1 76 ? 12.086 20.422 3.035 1 93.12 76 PRO B C 1
ATOM 1834 O O . PRO B 1 76 ? 12.43 21.531 2.609 1 93.12 76 PRO B O 1
ATOM 1837 N N . THR B 1 7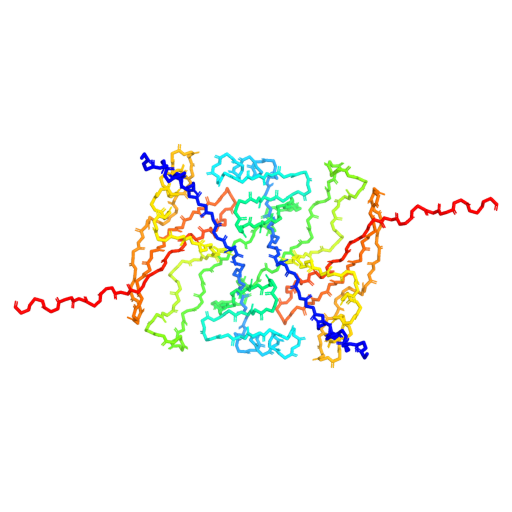7 ? 11.242 20.312 4.02 1 92.5 77 THR B N 1
ATOM 1838 C CA . THR B 1 77 ? 10.703 21.422 4.781 1 92.5 77 THR B CA 1
ATOM 1839 C C . THR B 1 77 ? 10.953 21.234 6.277 1 92.5 77 THR B C 1
ATOM 1841 O O . THR B 1 77 ? 11.758 20.391 6.672 1 92.5 77 THR B O 1
ATOM 1844 N N . GLU B 1 78 ? 10.258 22.047 7.078 1 92.69 78 GLU B N 1
ATOM 1845 C CA . GLU B 1 78 ? 10.398 21.953 8.531 1 92.69 78 GLU B CA 1
ATOM 1846 C C . GLU B 1 78 ? 9.578 20.797 9.086 1 92.69 78 GLU B C 1
ATOM 1848 O O . GLU B 1 78 ? 9.664 20.484 10.273 1 92.69 78 GLU B O 1
ATOM 1853 N N . TRP B 1 79 ? 8.805 20.172 8.211 1 93 79 TRP B N 1
ATOM 1854 C CA . TRP B 1 79 ? 8.055 19 8.641 1 93 79 TRP B CA 1
ATOM 1855 C C . TRP B 1 79 ? 8.992 17.875 9.055 1 93 79 TRP B C 1
ATOM 1857 O O . TRP B 1 79 ? 10.008 17.625 8.398 1 93 79 TRP B O 1
ATOM 1867 N N . GLU B 1 80 ? 8.617 17.141 10.148 1 95.56 80 GLU B N 1
ATOM 1868 C CA . GLU B 1 80 ? 9.508 16.094 10.656 1 95.56 80 GLU B CA 1
ATOM 1869 C C . GLU B 1 80 ? 8.891 14.711 10.508 1 95.56 80 GLU B C 1
ATOM 1871 O O . GLU B 1 80 ? 9.438 13.727 10.992 1 95.56 80 GLU B O 1
ATOM 1876 N N . GLY B 1 81 ? 7.746 14.648 9.844 1 94.88 81 GLY B N 1
ATOM 1877 C CA . GLY B 1 81 ? 7.039 13.391 9.695 1 94.88 81 GLY B CA 1
ATOM 1878 C C . GLY B 1 81 ? 5.734 13.344 10.469 1 94.88 81 GLY B C 1
ATOM 1879 O O . GLY B 1 81 ? 5.422 14.266 11.227 1 94.88 81 GLY B O 1
ATOM 1880 N N . PRO B 1 82 ? 5.02 12.359 10.273 1 95.75 82 PRO B N 1
ATOM 1881 C CA . PRO B 1 82 ? 3.707 12.281 10.922 1 95.75 82 PRO B CA 1
ATOM 1882 C C . PRO B 1 82 ? 3.801 12.008 12.422 1 95.75 82 PRO B C 1
ATOM 1884 O O . PRO B 1 82 ? 4.711 11.305 12.867 1 95.75 82 PRO B O 1
ATOM 1887 N N . ASP B 1 83 ? 2.824 12.477 13.109 1 96.06 83 ASP B N 1
ATOM 1888 C CA . ASP B 1 83 ? 2.775 12.281 14.555 1 96.06 83 ASP B CA 1
ATOM 1889 C C . ASP B 1 83 ? 2.148 10.938 14.914 1 96.06 83 ASP B C 1
ATOM 1891 O O . ASP B 1 83 ? 2.27 10.469 16.047 1 96.06 83 ASP B O 1
ATOM 1895 N N . HIS B 1 84 ? 1.435 10.367 13.992 1 97.69 84 HIS B N 1
ATOM 1896 C CA . HIS B 1 84 ? 0.716 9.117 14.211 1 97.69 84 HIS B CA 1
ATOM 1897 C C . HIS B 1 84 ? 1.097 8.07 13.172 1 97.69 84 HIS B C 1
ATOM 1899 O O . HIS B 1 84 ? 1.55 8.414 12.078 1 97.69 84 HIS B O 1
ATOM 1905 N N . GLY B 1 85 ? 0.976 6.816 13.57 1 98.31 85 GLY B N 1
ATOM 1906 C CA . GLY B 1 85 ? 1.168 5.758 12.586 1 98.31 85 GLY B CA 1
ATOM 1907 C C . GLY B 1 85 ? 0.153 5.797 11.461 1 98.31 85 GLY B C 1
ATOM 1908 O O . GLY B 1 85 ? -1.025 6.082 11.688 1 98.31 85 GLY B O 1
ATOM 1909 N N . TRP B 1 86 ? 0.598 5.562 10.25 1 98.69 86 TRP B N 1
ATOM 1910 C CA . TRP B 1 86 ? -0.275 5.465 9.086 1 98.69 86 TRP B CA 1
ATOM 1911 C C . TRP B 1 86 ? 0.179 4.348 8.156 1 98.69 86 TRP B C 1
ATOM 1913 O O . TRP B 1 86 ? 1.359 3.99 8.133 1 98.69 86 TRP B O 1
ATOM 1923 N N . ASP B 1 87 ? -0.784 3.764 7.508 1 98.88 87 ASP B N 1
ATOM 1924 C CA . ASP B 1 87 ? -0.509 2.588 6.688 1 98.88 87 ASP B CA 1
ATOM 1925 C C . ASP B 1 87 ? -0.648 2.908 5.203 1 98.88 87 ASP B C 1
ATOM 1927 O O . ASP B 1 87 ? 0.04 2.318 4.367 1 98.88 87 ASP B O 1
ATOM 1931 N N . THR B 1 88 ? -1.568 3.721 4.883 1 98.88 88 THR B N 1
ATOM 1932 C CA . THR B 1 88 ? -1.896 4.117 3.518 1 98.88 88 THR B CA 1
ATOM 1933 C C . THR B 1 88 ? -2.168 5.617 3.441 1 98.88 88 THR B C 1
ATOM 1935 O O . THR B 1 88 ? -2.883 6.168 4.281 1 98.88 88 THR B O 1
ATOM 1938 N N . PHE B 1 89 ? -1.536 6.25 2.543 1 98.81 89 PHE B N 1
ATOM 1939 C CA . PHE B 1 89 ? -1.877 7.633 2.23 1 98.81 89 PHE B CA 1
ATOM 1940 C C . PHE B 1 89 ? -2.67 7.715 0.931 1 98.81 89 PHE B C 1
ATOM 1942 O O . PHE B 1 89 ? -2.287 7.113 -0.075 1 98.81 89 PHE B O 1
ATOM 1949 N N . ILE B 1 90 ? -3.754 8.391 0.974 1 98.69 90 ILE B N 1
ATOM 1950 C CA . ILE B 1 90 ? -4.605 8.562 -0.198 1 98.69 90 ILE B CA 1
ATOM 1951 C C . ILE B 1 90 ? -4.766 10.055 -0.496 1 98.69 90 ILE B C 1
ATOM 1953 O O . ILE B 1 90 ? -5.359 10.789 0.293 1 98.69 90 ILE B O 1
ATOM 1957 N N . HIS B 1 91 ? -4.324 10.391 -1.62 1 96.94 91 HIS B N 1
ATOM 1958 C CA . HIS B 1 91 ? -4.531 11.766 -2.055 1 96.94 91 HIS B CA 1
ATOM 1959 C C . HIS B 1 91 ? -5.988 12.008 -2.438 1 96.94 91 HIS B C 1
ATOM 1961 O O . HIS B 1 91 ? -6.605 11.172 -3.102 1 96.94 91 HIS B O 1
ATOM 1967 N N . VAL B 1 92 ? -6.492 13.117 -2.002 1 98.06 92 VAL B N 1
ATOM 1968 C CA . VAL B 1 92 ? -7.805 13.539 -2.479 1 98.06 92 VAL B CA 1
ATOM 1969 C C . VAL B 1 92 ? -7.75 15.008 -2.914 1 98.06 92 VAL B C 1
ATOM 1971 O O . VAL B 1 92 ? -6.863 15.75 -2.492 1 98.06 92 VAL B O 1
ATOM 1974 N N . GLN B 1 93 ? -8.633 15.344 -3.775 1 97.06 93 GLN B N 1
ATOM 1975 C CA . GLN B 1 93 ? -8.727 16.75 -4.141 1 97.06 93 GLN B CA 1
ATOM 1976 C C . GLN B 1 93 ? -9.172 17.609 -2.953 1 97.06 93 GLN B C 1
ATOM 1978 O O . GLN B 1 93 ? -9.938 17.141 -2.102 1 97.06 93 GLN B O 1
ATOM 1983 N N . TRP B 1 94 ? -8.703 18.812 -2.979 1 96.69 94 TRP B N 1
ATOM 1984 C CA . TRP B 1 94 ? -9.016 19.719 -1.878 1 96.69 94 TRP B CA 1
ATOM 1985 C C . TRP B 1 94 ? -10.523 19.828 -1.667 1 96.69 94 TRP B C 1
ATOM 1987 O O . TRP B 1 94 ? -11 19.734 -0.536 1 96.69 94 TRP B O 1
ATOM 1997 N N . GLU B 1 95 ? -11.281 19.938 -2.74 1 96 95 GLU B N 1
ATOM 1998 C CA . GLU B 1 95 ? -12.727 20.141 -2.674 1 96 95 GLU B CA 1
ATOM 1999 C C . GLU B 1 95 ? -13.438 18.844 -2.279 1 96 95 GLU B C 1
ATOM 2001 O O . GLU B 1 95 ? -14.602 18.875 -1.868 1 96 95 GLU B O 1
ATOM 2006 N N . ASP B 1 96 ? -12.766 17.75 -2.395 1 97.94 96 ASP B N 1
ATOM 2007 C CA . ASP B 1 96 ? -13.383 16.469 -2.098 1 97.94 96 ASP B CA 1
ATOM 2008 C C . ASP B 1 96 ? -13.164 16.078 -0.638 1 97.94 96 ASP B C 1
ATOM 2010 O O . ASP B 1 96 ? -13.828 15.172 -0.126 1 97.94 96 ASP B O 1
ATOM 2014 N N . PHE B 1 97 ? -12.242 16.781 0.008 1 98.44 97 PHE B N 1
ATOM 2015 C CA . PHE B 1 97 ? -11.773 16.359 1.325 1 98.44 97 PHE B CA 1
ATOM 2016 C C . PHE B 1 97 ? -12.93 16.312 2.318 1 98.44 97 PHE B C 1
ATOM 2018 O O . PHE B 1 97 ? -13.258 15.258 2.855 1 98.44 97 PHE B O 1
ATOM 2025 N N . GLU B 1 98 ? -13.586 17.359 2.549 1 98.12 98 GLU B N 1
ATOM 2026 C CA . GLU B 1 98 ? -14.625 17.453 3.566 1 98.12 98 GLU B CA 1
ATOM 2027 C C . GLU B 1 98 ? -15.812 16.547 3.217 1 98.12 98 GLU B C 1
ATOM 2029 O O . GLU B 1 98 ? -16.312 15.812 4.07 1 98.12 98 GLU B O 1
ATOM 2034 N N . PRO B 1 99 ? -16.25 16.578 1.938 1 98.25 99 PRO B N 1
ATOM 2035 C CA . PRO B 1 99 ? -17.344 15.672 1.573 1 98.25 99 PRO B CA 1
ATOM 2036 C C . PRO B 1 99 ? -17 14.203 1.843 1 98.25 99 PRO B C 1
ATOM 2038 O O . PRO B 1 99 ? -17.859 13.445 2.287 1 98.25 99 PRO B O 1
ATOM 2041 N N . LEU B 1 100 ? -15.812 13.828 1.598 1 98.62 100 LEU B N 1
ATOM 2042 C CA . LEU B 1 100 ? -15.414 12.445 1.82 1 98.62 100 LEU B CA 1
ATOM 2043 C C . LEU B 1 100 ? -15.406 12.109 3.309 1 98.62 100 LEU B C 1
ATOM 2045 O O . LEU B 1 100 ? -15.875 11.047 3.713 1 98.62 100 LEU B O 1
ATOM 2049 N N . VAL B 1 101 ? -14.891 13 4.078 1 98.69 101 VAL B N 1
ATOM 2050 C CA . VAL B 1 101 ? -14.852 12.789 5.523 1 98.69 101 VAL B CA 1
ATOM 2051 C C . VAL B 1 101 ? -16.266 12.633 6.062 1 98.69 101 VAL B C 1
ATOM 2053 O O . VAL B 1 101 ? -16.547 11.711 6.832 1 98.69 101 VAL B O 1
ATOM 2056 N N . GLU B 1 102 ? -17.109 13.508 5.637 1 98.5 102 GLU B N 1
ATOM 2057 C CA . GLU B 1 102 ? -18.484 13.469 6.109 1 98.5 102 GLU B CA 1
ATOM 2058 C C . GLU B 1 102 ? -19.188 12.188 5.66 1 98.5 102 GLU B C 1
ATOM 2060 O O . GLU B 1 102 ? -19.938 11.578 6.434 1 98.5 102 GLU B O 1
ATOM 2065 N N . GLU B 1 103 ? -18.953 11.844 4.453 1 98.44 103 GLU B N 1
ATOM 2066 C CA . GLU B 1 103 ? -19.516 10.594 3.941 1 98.44 103 GLU B CA 1
ATOM 2067 C C . GLU B 1 103 ? -19.109 9.406 4.805 1 98.44 103 GLU B C 1
ATOM 2069 O O . GLU B 1 103 ? -19.938 8.602 5.203 1 98.44 103 GLU B O 1
ATOM 2074 N N . ILE B 1 104 ? -17.859 9.32 5.105 1 98.62 104 ILE B N 1
ATOM 2075 C CA . ILE B 1 104 ? -17.312 8.195 5.859 1 98.62 104 ILE B CA 1
ATOM 2076 C C . ILE B 1 104 ? -17.844 8.219 7.285 1 98.62 104 ILE B C 1
ATOM 2078 O O . ILE B 1 104 ? -18.234 7.176 7.828 1 98.62 104 ILE B O 1
ATOM 2082 N N . ARG B 1 105 ? -17.906 9.375 7.793 1 98.44 105 ARG B N 1
ATOM 2083 C CA . ARG B 1 105 ? -18.469 9.539 9.133 1 98.44 105 ARG B CA 1
ATOM 2084 C C . ARG B 1 105 ? -19.922 9.078 9.18 1 98.44 105 ARG B C 1
ATOM 2086 O O . ARG B 1 105 ? -20.312 8.312 10.07 1 98.44 105 ARG B O 1
ATOM 2093 N N . GLU B 1 106 ? -20.688 9.492 8.281 1 98.44 106 GLU B N 1
ATOM 2094 C CA . GLU B 1 106 ? -22.125 9.18 8.234 1 98.44 106 GLU B CA 1
ATOM 2095 C C . GLU B 1 106 ? -22.359 7.68 8.078 1 98.44 106 GLU B C 1
ATOM 2097 O O . GLU B 1 106 ? -23.344 7.148 8.57 1 98.44 106 GLU B O 1
ATOM 2102 N N . LYS B 1 107 ? -21.453 7.082 7.477 1 98.62 107 LYS B N 1
ATOM 2103 C CA . LYS B 1 107 ? -21.594 5.652 7.207 1 98.62 107 LYS B CA 1
ATOM 2104 C C . LYS B 1 107 ? -21.016 4.82 8.352 1 98.62 107 LYS B C 1
ATOM 2106 O O . LYS B 1 107 ? -20.953 3.592 8.258 1 98.62 107 LYS B O 1
ATOM 2111 N N . GLY B 1 108 ? -20.516 5.48 9.328 1 98.38 108 GLY B N 1
ATOM 2112 C CA . GLY B 1 108 ? -20.094 4.777 10.531 1 98.38 108 GLY B CA 1
ATOM 2113 C C . GLY B 1 108 ? -18.609 4.516 10.594 1 98.38 108 GLY B C 1
ATOM 2114 O O . GLY B 1 108 ? -18.141 3.703 11.391 1 98.38 108 GLY B O 1
ATOM 2115 N N . GLY B 1 109 ? -17.891 5.219 9.766 1 98.69 109 GLY B N 1
ATOM 2116 C CA . GLY B 1 109 ? -16.438 5.07 9.812 1 98.69 109 GLY B CA 1
ATOM 2117 C C . GLY B 1 109 ? -15.836 5.629 11.086 1 98.69 109 GLY B C 1
ATOM 2118 O O . GLY B 1 109 ? -16.391 6.531 11.703 1 98.69 109 GLY B O 1
ATOM 2119 N N . THR B 1 110 ? -14.719 5.039 11.484 1 98.38 110 THR B N 1
ATOM 2120 C CA . THR B 1 110 ? -13.977 5.531 12.641 1 98.38 110 THR B CA 1
ATOM 2121 C C . THR B 1 110 ? -12.969 6.59 12.219 1 98.38 110 THR B C 1
ATOM 2123 O O . THR B 1 110 ? -12.023 6.297 11.484 1 98.38 110 THR B O 1
ATOM 2126 N N . ILE B 1 111 ? -13.211 7.758 12.672 1 98.75 111 ILE B N 1
ATOM 2127 C CA . ILE B 1 111 ? -12.219 8.82 12.516 1 98.75 111 ILE B CA 1
ATOM 2128 C C . ILE B 1 111 ? -11.266 8.82 13.703 1 98.75 111 ILE B C 1
ATOM 2130 O O . ILE B 1 111 ? -11.617 9.281 14.789 1 98.75 111 ILE B O 1
ATOM 2134 N N . ALA B 1 112 ? -10.125 8.32 13.523 1 98.69 112 ALA B N 1
ATOM 2135 C CA . ALA B 1 112 ? -9.164 8.164 14.609 1 98.69 112 ALA B CA 1
ATOM 2136 C C . ALA B 1 112 ? -8.547 9.508 14.992 1 98.69 112 ALA B C 1
ATOM 2138 O O . ALA B 1 112 ? -8.258 9.758 16.172 1 98.69 112 ALA B O 1
ATOM 2139 N N . ILE B 1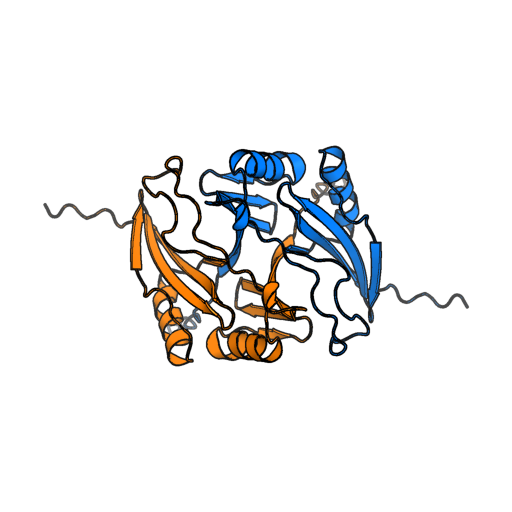 113 ? -8.188 10.297 14.023 1 98.5 113 ILE B N 1
ATOM 2140 C CA . ILE B 1 113 ? -7.711 11.664 14.188 1 98.5 113 ILE B CA 1
ATOM 2141 C C . ILE B 1 113 ? -8.539 12.609 13.312 1 98.5 113 ILE B C 1
ATOM 2143 O O . ILE B 1 113 ? -8.555 12.469 12.094 1 98.5 113 ILE B O 1
ATOM 2147 N N . GLU B 1 114 ? -9.203 13.492 13.984 1 98.69 114 GLU B N 1
ATOM 2148 C CA . GLU B 1 114 ? -10.062 14.438 13.281 1 98.69 114 GLU B CA 1
ATOM 2149 C C . GLU B 1 114 ? -9.266 15.273 12.281 1 98.69 114 GLU B C 1
ATOM 2151 O O . GLU B 1 114 ? -8.047 15.414 12.414 1 98.69 114 GLU B O 1
ATOM 2156 N N . PRO B 1 115 ? -9.992 15.828 11.281 1 98.62 115 PRO B N 1
ATOM 2157 C CA . PRO B 1 115 ? -9.289 16.641 10.289 1 98.62 115 PRO B CA 1
ATOM 2158 C C . PRO B 1 115 ? -8.43 17.734 10.914 1 98.62 115 PRO B C 1
ATOM 2160 O O . PRO B 1 115 ? -8.859 18.391 11.859 1 98.62 115 PRO B O 1
ATOM 2163 N N . PHE B 1 116 ? -7.273 17.797 10.406 1 97.69 116 PHE B N 1
ATOM 2164 C CA . PHE B 1 116 ? -6.383 18.875 10.82 1 97.69 116 PHE B CA 1
ATOM 2165 C C . PHE B 1 116 ? -5.605 19.438 9.625 1 97.69 116 PHE B C 1
ATOM 2167 O O . PHE B 1 116 ? -5.449 18.75 8.617 1 97.69 116 PHE B O 1
ATOM 2174 N N . SER B 1 117 ? -5.242 20.656 9.773 1 94.56 117 SER B N 1
ATOM 2175 C CA . SER B 1 117 ? -4.48 21.328 8.727 1 94.56 117 SER B CA 1
ATOM 2176 C C . SER B 1 117 ? -3.045 21.578 9.164 1 94.56 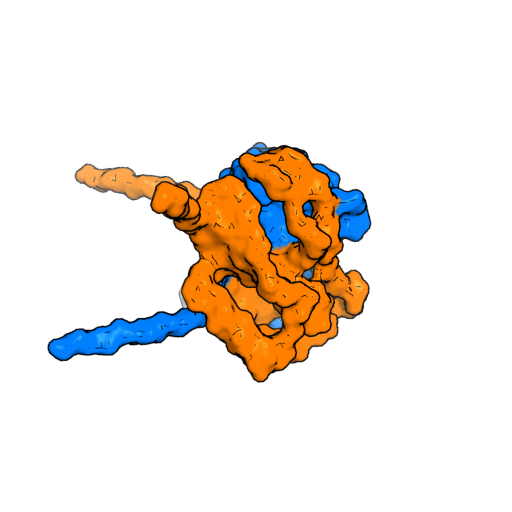117 SER B C 1
ATOM 2178 O O . SER B 1 117 ? -2.773 21.719 10.359 1 94.56 117 SER B O 1
ATOM 2180 N N . ASP B 1 118 ? -2.248 21.5 8.227 1 89.19 118 ASP B N 1
ATOM 2181 C CA . ASP B 1 118 ? -0.849 21.875 8.43 1 89.19 118 ASP B CA 1
ATOM 2182 C C . ASP B 1 118 ? -0.31 22.672 7.238 1 89.19 118 ASP B C 1
ATOM 2184 O O . ASP B 1 118 ? -0.929 22.688 6.172 1 89.19 118 ASP B O 1
ATOM 2188 N N . ARG B 1 119 ? 0.655 23.438 7.535 1 89.56 119 ARG B N 1
ATOM 2189 C CA . ARG B 1 119 ? 1.34 24.188 6.492 1 89.56 119 ARG B CA 1
ATOM 2190 C C . ARG B 1 119 ? 2.846 23.953 6.547 1 89.56 119 ARG B C 1
ATOM 2192 O O . ARG B 1 119 ? 3.447 23.984 7.621 1 89.56 119 ARG B O 1
ATOM 2199 N N . HIS B 1 120 ? 3.352 23.531 5.484 1 84.25 120 HIS B N 1
ATOM 2200 C CA . HIS B 1 120 ? 4.805 23.469 5.348 1 84.25 120 HIS B CA 1
ATOM 2201 C C . HIS B 1 120 ? 5.246 23.938 3.967 1 84.25 120 HIS B C 1
ATOM 2203 O O . HIS B 1 120 ? 4.617 23.609 2.961 1 84.25 120 HIS B O 1
ATOM 2209 N N . GLY B 1 121 ? 6.309 24.797 3.922 1 84.25 121 GLY B N 1
ATOM 2210 C CA . GLY B 1 121 ? 6.699 25.469 2.691 1 84.25 121 GLY B CA 1
ATOM 2211 C C . GLY B 1 121 ? 5.605 26.344 2.117 1 84.25 121 GLY B C 1
ATOM 2212 O O . GLY B 1 121 ? 5.051 27.203 2.82 1 84.25 121 GLY B O 1
ATOM 2213 N N . GLU B 1 122 ? 5.344 26.141 0.818 1 89 122 GLU B N 1
ATOM 2214 C CA . GLU B 1 122 ? 4.359 26.969 0.142 1 89 122 GLU B CA 1
ATOM 2215 C C . GLU B 1 122 ? 3.012 26.266 0.038 1 89 122 GLU B C 1
ATOM 2217 O O . GLU B 1 122 ? 2.117 26.719 -0.677 1 89 122 GLU B O 1
ATOM 2222 N N . PHE B 1 123 ? 2.916 25.172 0.868 1 91.19 123 PHE B N 1
ATOM 2223 C CA . PHE B 1 123 ? 1.71 24.375 0.675 1 91.19 123 PHE B CA 1
ATOM 2224 C C . PHE B 1 123 ? 0.94 24.234 1.982 1 91.19 123 PHE B C 1
ATOM 2226 O O . PHE B 1 123 ? 1.539 24.188 3.059 1 91.19 123 PHE B O 1
ATOM 2233 N N . GLU B 1 124 ? -0.329 24.234 1.818 1 94.31 124 GLU B N 1
ATOM 2234 C CA . GLU B 1 124 ? -1.253 23.859 2.887 1 94.31 124 GLU B CA 1
ATOM 2235 C C . GLU B 1 124 ? -1.766 22.438 2.705 1 94.31 124 GLU B C 1
ATOM 2237 O O . GLU B 1 124 ? -2.053 22.016 1.583 1 94.31 124 GLU B O 1
ATOM 2242 N N . PHE B 1 125 ? -1.878 21.75 3.842 1 95.12 125 PHE B N 1
ATOM 2243 C CA . PHE B 1 125 ? -2.303 20.359 3.84 1 95.12 125 PHE B CA 1
ATOM 2244 C C . PHE B 1 125 ? -3.479 20.156 4.785 1 95.12 125 PHE B C 1
ATOM 2246 O O . PHE B 1 125 ? -3.57 20.812 5.824 1 95.12 125 PHE B O 1
ATOM 2253 N N . LYS B 1 126 ? -4.371 19.344 4.383 1 97.19 126 LYS B N 1
ATOM 2254 C CA . LYS B 1 126 ? -5.371 18.766 5.273 1 97.19 126 LYS B CA 1
ATOM 2255 C C . LYS B 1 126 ? -5.254 17.25 5.32 1 97.19 126 LYS B C 1
ATOM 2257 O O . LYS B 1 126 ? -5.031 16.594 4.293 1 97.19 126 LYS B O 1
ATOM 2262 N N . ASN B 1 127 ? -5.355 16.734 6.508 1 98.38 127 ASN B N 1
ATOM 2263 C CA . ASN B 1 127 ? -5.328 15.289 6.684 1 98.38 127 ASN B CA 1
ATOM 2264 C C . ASN B 1 127 ? -6.422 14.82 7.637 1 98.38 127 ASN B C 1
ATOM 2266 O O . ASN B 1 127 ? -6.859 15.578 8.508 1 98.38 127 ASN B O 1
ATOM 2270 N N . VAL B 1 128 ? -6.848 13.664 7.465 1 98.88 128 VAL B N 1
ATOM 2271 C CA . VAL B 1 128 ? -7.699 12.938 8.398 1 98.88 128 VAL B CA 1
ATOM 2272 C C . VAL B 1 128 ? -7.273 11.477 8.453 1 98.88 128 VAL B C 1
ATOM 2274 O O . VAL B 1 128 ? -6.859 10.898 7.445 1 98.88 128 VAL B O 1
ATOM 2277 N N . TYR B 1 129 ? -7.324 10.906 9.633 1 98.88 129 TYR B N 1
ATOM 2278 C CA . TYR B 1 129 ? -7.016 9.492 9.789 1 98.88 129 TYR B CA 1
ATOM 2279 C C . TYR B 1 129 ? -8.289 8.672 9.961 1 98.88 129 TYR B C 1
ATOM 2281 O O . TYR B 1 129 ? -8.992 8.805 10.961 1 98.88 129 TYR B O 1
ATOM 2289 N N . ILE B 1 130 ? -8.508 7.812 9 1 98.88 130 ILE B N 1
ATOM 2290 C CA . ILE B 1 130 ? -9.578 6.828 9.078 1 98.88 130 ILE B CA 1
ATOM 2291 C C . ILE B 1 130 ? -9.016 5.488 9.547 1 98.88 130 ILE B C 1
ATOM 2293 O O . ILE B 1 130 ? -8.031 4.996 8.992 1 98.88 130 ILE B O 1
ATOM 2297 N N . GLN B 1 131 ? -9.633 4.965 10.57 1 98.88 131 GLN B N 1
ATOM 2298 C CA . GLN B 1 131 ? -9.164 3.682 11.086 1 98.88 131 GLN B CA 1
ATOM 2299 C C . GLN B 1 131 ? -10.094 2.549 10.672 1 98.88 131 GLN B C 1
ATOM 2301 O O . GLN B 1 131 ? -11.305 2.609 10.906 1 98.88 131 GLN B O 1
ATOM 2306 N N . ASP B 1 132 ? -9.523 1.545 10.016 1 98.81 132 ASP B N 1
ATOM 2307 C CA . ASP B 1 132 ? -10.367 0.432 9.594 1 98.81 132 ASP B CA 1
ATOM 2308 C C . ASP B 1 132 ? -10.57 -0.564 10.734 1 98.81 132 ASP B C 1
ATOM 2310 O O . ASP B 1 132 ? -10.062 -0.366 11.836 1 98.81 132 ASP B O 1
ATOM 2314 N N . PRO B 1 133 ? -11.305 -1.64 10.586 1 98.69 133 PRO B N 1
ATOM 2315 C CA . PRO B 1 133 ? -11.688 -2.539 11.68 1 98.69 133 PRO B CA 1
ATOM 2316 C C . PRO B 1 133 ? -10.477 -3.18 12.367 1 98.69 133 PRO B C 1
ATOM 2318 O O . PRO B 1 133 ? -10.57 -3.594 13.523 1 98.69 133 PRO B O 1
ATOM 2321 N N . ASP B 1 134 ? -9.359 -3.35 11.695 1 98.81 134 ASP B N 1
ATOM 2322 C CA . ASP B 1 134 ? -8.203 -4.039 12.258 1 98.81 134 ASP B CA 1
ATOM 2323 C C . ASP B 1 134 ? -7.141 -3.045 12.719 1 98.81 134 ASP B C 1
ATOM 2325 O O . ASP B 1 134 ? -6.027 -3.436 13.07 1 98.81 134 ASP B O 1
ATOM 2329 N N . GLY B 1 135 ? -7.414 -1.747 12.617 1 98.69 135 GLY B N 1
ATOM 2330 C CA . GLY B 1 135 ? -6.535 -0.75 13.203 1 98.69 135 GLY B CA 1
ATOM 2331 C C . GLY B 1 135 ? -5.621 -0.087 12.195 1 98.69 135 GLY B C 1
ATOM 2332 O O . GLY B 1 135 ? -4.781 0.742 12.555 1 98.69 135 GLY B O 1
ATOM 2333 N N . TYR B 1 136 ? -5.734 -0.447 10.938 1 98.81 136 TYR B N 1
ATOM 2334 C CA . TYR B 1 136 ? -4.973 0.251 9.914 1 98.81 136 TYR B CA 1
ATOM 2335 C C . TYR B 1 136 ? -5.469 1.681 9.734 1 98.81 136 TYR B C 1
ATOM 2337 O O . TYR B 1 136 ? -6.676 1.932 9.758 1 98.81 136 TYR B O 1
ATOM 2345 N N . HIS B 1 137 ? -4.539 2.562 9.516 1 98.88 137 HIS B N 1
ATOM 2346 C CA . HIS B 1 137 ? -4.91 3.951 9.266 1 98.88 137 HIS B CA 1
ATOM 2347 C C . HIS B 1 137 ? -4.805 4.297 7.785 1 98.88 137 HIS B C 1
ATOM 2349 O O . HIS B 1 137 ? -3.732 4.164 7.191 1 98.88 137 HIS B O 1
ATOM 2355 N N . LEU B 1 138 ? -5.879 4.688 7.191 1 98.88 138 LEU B N 1
ATOM 2356 C CA . LEU B 1 138 ? -5.934 5.352 5.895 1 98.88 138 LEU B CA 1
ATOM 2357 C C . LEU B 1 138 ? -5.977 6.867 6.059 1 98.88 138 LEU B C 1
ATOM 2359 O O . LEU B 1 138 ? -6.93 7.406 6.629 1 98.88 138 LEU B O 1
ATOM 2363 N N . VAL B 1 139 ? -4.992 7.496 5.586 1 98.88 139 VAL B N 1
ATOM 2364 C CA . VAL B 1 139 ? -4.926 8.945 5.703 1 98.88 139 VAL B CA 1
ATOM 2365 C C . VAL B 1 139 ? -5.387 9.594 4.402 1 98.88 139 VAL B C 1
ATOM 2367 O O . VAL B 1 139 ? -4.758 9.422 3.355 1 98.88 139 VAL B O 1
ATOM 2370 N N . LEU B 1 140 ? -6.496 10.242 4.461 1 98.81 140 LEU B N 1
ATOM 2371 C CA . LEU B 1 140 ? -6.855 11.109 3.35 1 98.81 140 LEU B CA 1
ATOM 2372 C C . LEU B 1 140 ? -6.125 12.445 3.447 1 98.81 140 LEU B C 1
ATOM 2374 O O . LEU B 1 140 ? -6.16 13.102 4.492 1 98.81 140 LEU B O 1
ATOM 2378 N N . GLY B 1 141 ? -5.473 12.75 2.422 1 98.12 141 GLY B N 1
ATOM 2379 C CA . GLY B 1 141 ? -4.707 13.992 2.42 1 98.12 141 GLY B CA 1
ATOM 2380 C C . GLY B 1 141 ? -4.977 14.859 1.207 1 98.12 141 GLY B C 1
ATOM 2381 O O . GLY B 1 141 ? -5.039 14.359 0.081 1 98.12 141 GLY B O 1
ATOM 2382 N N . ALA B 1 142 ? -5.188 16.141 1.415 1 97.88 142 ALA B N 1
ATOM 2383 C CA . ALA B 1 142 ? -5.328 17.141 0.365 1 97.88 142 ALA B CA 1
ATOM 2384 C C . ALA B 1 142 ? -4.277 18.234 0.51 1 97.88 142 ALA B C 1
ATOM 2386 O O . ALA B 1 142 ? -3.824 18.531 1.619 1 97.88 142 ALA B O 1
ATOM 2387 N N . MET B 1 143 ? -3.91 18.719 -0.595 1 95.44 143 MET B N 1
ATOM 2388 C CA . MET B 1 143 ? -2.898 19.766 -0.571 1 95.44 143 MET B CA 1
ATOM 2389 C C . MET B 1 143 ? -3.221 20.859 -1.59 1 95.44 143 MET B C 1
ATOM 2391 O O . MET B 1 143 ? -3.826 20.578 -2.627 1 95.44 143 MET B O 1
ATOM 2395 N N . ARG B 1 144 ? -2.822 22.078 -1.271 1 94.44 144 ARG B N 1
ATOM 2396 C CA . ARG B 1 144 ? -2.92 23.203 -2.189 1 94.44 144 ARG B CA 1
ATOM 2397 C C . ARG B 1 144 ? -1.844 24.25 -1.894 1 94.44 144 ARG B C 1
ATOM 2399 O O . ARG B 1 144 ? -1.234 24.219 -0.822 1 94.44 144 ARG B O 1
ATOM 2406 N N . LYS B 1 145 ? -1.529 25.031 -2.928 1 91.38 145 LYS B N 1
ATOM 2407 C CA . LYS B 1 145 ? -0.624 26.156 -2.678 1 91.38 145 LYS B CA 1
ATOM 2408 C C . LYS B 1 145 ? -1.24 27.156 -1.7 1 91.38 145 LYS B C 1
ATOM 2410 O O . LYS B 1 145 ? -2.42 27.484 -1.814 1 91.38 145 LYS B O 1
ATOM 2415 N N . ALA B 1 146 ? -0.373 27.484 -0.749 1 85.12 146 ALA B N 1
ATOM 2416 C CA . ALA B 1 146 ? -0.857 28.438 0.245 1 85.12 146 ALA B CA 1
ATOM 2417 C C . ALA B 1 146 ? -1.125 29.797 -0.387 1 85.12 146 ALA B C 1
ATOM 2419 O O . ALA B 1 146 ? -0.369 30.25 -1.252 1 85.12 146 ALA B O 1
ATOM 2420 N N . GLU B 1 147 ? -2.365 30.156 -0.461 1 72.38 147 GLU B N 1
ATOM 2421 C CA . GLU B 1 147 ? -2.67 31.484 -0.986 1 72.38 147 GLU B CA 1
ATOM 2422 C C . GLU B 1 147 ? -1.831 32.562 -0.296 1 72.38 147 GLU B C 1
ATOM 2424 O O . GLU B 1 147 ? -1.593 32.5 0.912 1 72.38 147 GLU B O 1
ATOM 2429 N N . ALA B 1 148 ? -0.85 33.219 -1.115 1 60.25 148 ALA B N 1
ATOM 2430 C CA . ALA B 1 148 ? -0.081 34.375 -0.624 1 60.25 148 ALA B CA 1
ATOM 2431 C C . ALA B 1 148 ? -0.911 35.219 0.333 1 60.25 148 ALA B C 1
ATOM 2433 O O . ALA B 1 148 ? -2.064 35.531 0.042 1 60.25 148 ALA B O 1
ATOM 2434 N N . SER B 1 149 ? -0.75 34.969 1.654 1 53.47 149 SER B N 1
ATOM 2435 C CA . SER B 1 149 ? -1.408 35.969 2.506 1 53.47 149 SER B CA 1
ATOM 2436 C C . SER B 1 149 ? -1.449 37.344 1.838 1 53.47 149 SER B C 1
ATOM 2438 O O . SER B 1 149 ? -0.416 37.844 1.416 1 53.47 149 SER B O 1
ATOM 2440 N N . ALA B 1 150 ? -2.387 37.75 1.1 1 46.66 150 ALA B N 1
ATOM 2441 C CA . ALA B 1 150 ? -2.506 39.156 0.735 1 46.66 150 ALA B CA 1
ATOM 2442 C C . ALA B 1 150 ? -2.074 40.062 1.888 1 46.66 150 ALA B C 1
ATOM 2444 O O . ALA B 1 150 ? -2.629 39.969 2.986 1 46.66 150 ALA B O 1
ATOM 2445 N N . ASN B 1 151 ? -0.858 40.438 2.107 1 43.88 151 ASN B N 1
ATOM 2446 C CA . ASN B 1 151 ? -0.489 41.594 2.928 1 43.88 151 ASN B CA 1
ATOM 2447 C C . ASN B 1 151 ? -1.602 42.625 2.963 1 43.88 151 ASN B C 1
ATOM 2449 O O . ASN B 1 151 ? -1.923 43.25 1.938 1 43.88 151 ASN B O 1
ATOM 2453 N N . LYS B 1 152 ? -2.715 42.5 3.73 1 43.28 152 LYS B N 1
ATOM 2454 C CA . LYS B 1 152 ? -3.43 43.688 4.137 1 43.28 152 LYS B CA 1
ATOM 2455 C C . LYS B 1 152 ? -2.463 44.844 4.387 1 43.28 152 LYS B C 1
ATOM 2457 O O . LYS B 1 152 ? -1.729 44.844 5.379 1 43.28 152 LYS B O 1
ATOM 2462 N N . ARG B 1 153 ? -1.953 45.531 3.35 1 37 153 ARG B N 1
ATOM 2463 C CA . ARG B 1 153 ? -1.701 46.938 3.625 1 37 153 ARG B CA 1
ATOM 2464 C C . ARG B 1 153 ? -2.971 47.656 4.102 1 37 153 ARG B C 1
ATOM 2466 O O . ARG B 1 153 ? -4.062 47.375 3.6 1 37 153 ARG B O 1
#